Protein AF-0000000067835395 (afdb_homodimer)

InterPro domains:
  IPR000701 Succinate dehydrogenase/fumarate reductase type B, transmembrane subunit [PF01127] (10-125)
  IPR014314 Succinate dehydrogenase, cytochrome b556 subunit [PIRSF000178] (10-128)
  IPR014314 Succinate dehydrogenase, cytochrome b556 subunit [PTHR10978] (11-125)
  IPR014314 Succinate dehydrogenase, cytochrome b556 subunit [TIGR02970] (11-127)
  IPR014314 Succinate dehydrogenase, cytochrome b556 subunit [cd03499] (12-127)
  IPR018495 Succinate dehydrogenase, cytochrome b subunit, conserved site [PS01001] (86-99)
  IPR034804 Fumarate reductase/succinate deh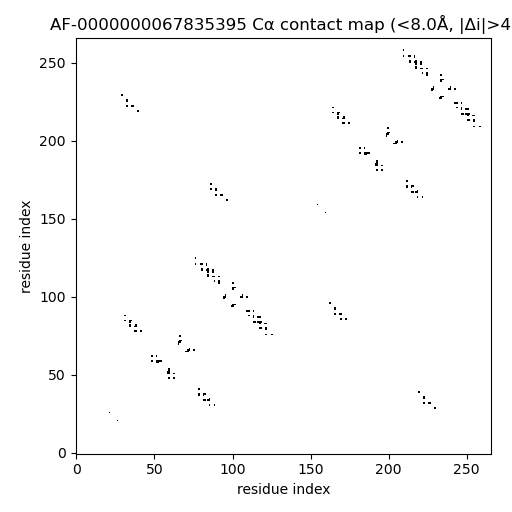ydrogenase, transmembrane subunit [G3DSA:1.20.1300.10] (8-130)
  IPR034804 Fumarate reductase/succinate dehydrogenase, transmembrane subunit [SSF81343] (9-127)

Organism: Methylorubrum extorquens (strain ATCC 14718 / DSM 1338 / JCM 2805 / NCIMB 9133 / AM1) (NCBI:txid272630)

Nearest PDB structures (foldseek):
  7jz2-assembly1_C  TM=7.976E-01  e=2.574E-04  Escherichia coli K-12
  6wu6-assembly1_C  TM=8.222E-01  e=1.171E-03  Escherichia coli
  2wdv-assembly1_C  TM=8.117E-01  e=1.239E-03  Escherichia coli
  2acz-assembly1_C-2  TM=7.922E-01  e=2.875E-03  Escherichia coli
  4kx6-assembly2_O  TM=5.897E-01  e=4.245E-01  Escherichia coli DH1

Radius of gyration: 26.48 Å; Cα contacts (8 Å, |Δi|>4): 133; chains: 2; bounding box: 45×103×73 Å

pLDDT: mean 84.38, std 17.33, range [40.09, 98.75]

Solvent-accessible surface area (backbone atoms only — not comparable to full-atom values): 14766 Å² total; per-residue (Å²): 135,77,82,78,73,70,75,76,70,73,68,72,72,67,74,79,78,65,74,80,70,83,41,71,67,54,53,50,50,51,50,46,50,51,34,50,51,51,44,53,55,46,49,50,54,52,49,51,47,50,51,22,58,74,67,36,68,74,50,26,50,56,51,48,51,48,51,66,33,72,66,30,43,48,50,52,52,51,46,49,29,37,52,41,32,42,50,42,46,51,50,52,51,49,42,44,74,72,70,42,54,79,50,69,69,47,41,51,48,52,54,50,48,28,54,53,49,19,52,51,52,38,53,53,52,51,51,51,54,61,66,75,100,136,78,82,76,76,68,72,76,69,75,68,71,73,66,76,78,80,62,74,81,70,83,41,71,68,54,52,50,51,51,49,47,50,52,34,49,52,50,46,52,56,47,50,49,52,51,49,51,47,51,51,23,58,72,67,34,67,74,50,25,50,57,52,49,52,48,51,66,33,72,67,31,43,49,51,51,51,50,47,49,30,38,52,40,30,43,51,41,46,50,49,51,51,49,43,43,74,73,70,41,54,80,51,68,70,48,39,53,47,51,52,49,47,28,54,53,48,17,53,51,51,38,52,52,52,51,50,51,54,60,65,74,100

Sequence (266 aa):
MNPTVRPTVAQPLSPHLQIYRWTWTMAMSVFHRVTGTALYGGTFLVAVWLVALASGPRAYDTVAWFFGSWAGRAILFAYTWVLLHHMLGGLRHFIWDAGYGFDRDRRLGLARATLIGSITLTIVIWAIALLVRMNPTVRPTVAQPLSPHLQIYRWTWTMAMSVFHRVTGTALYGGTFLVAVWLVALASGPRAYDTVAWFFGSWAGRAILFAYTWVLLHHMLGGLRHFIWDAGYGFDRDRRLGLARATLIGSITLTIVIWAIALLVR

Secondary structure (DSSP, 8-state):
--------------TTTT-----HHHHHHHHHHHHHHHHHHHHHHHHHHHHHHHH-HHHHHHHHHHHHSHHHHHHHHHHHHHHHHHHHHHHHHHHHHTT---SHHHHHHHHHHHHHHHHHHHHHHHHHHHHH-/--------------TTSS-----HHHHHHHHHHHHHHHHHHHHHHHHHHHHHHHH-HHHHHHHHHHHHSHHHHHHHHHHHHHHHHHHHHHHHHHHHHTT---SHHHHHHHHHHHHHHHHHHHHHHHHHHHHH-

Structure (mmCIF, N/CA/C/O backbone):
data_AF-0000000067835395-model_v1
#
loop_
_entity.id
_entity.type
_entity.pdbx_description
1 polymer 'Succinate dehydrogenase cytochrome b556 subunit'
#
loop_
_atom_site.group_PDB
_atom_site.id
_atom_site.type_symbol
_atom_site.label_atom_id
_atom_site.label_alt_id
_atom_site.label_comp_id
_atom_site.label_asym_id
_atom_site.label_entity_id
_atom_site.label_seq_id
_atom_site.pdbx_PDB_ins_code
_atom_site.Cartn_x
_atom_site.Cartn_y
_atom_site.Cartn_z
_atom_site.occupancy
_atom_site.B_iso_or_equiv
_atom_site.auth_seq_id
_atom_site.auth_comp_id
_atom_site.auth_asym_id
_atom_site.auth_atom_id
_atom_site.pdbx_PDB_model_num
ATOM 1 N N . MET A 1 1 ? 9.289 75.188 10.477 1 40.5 1 MET A N 1
ATOM 2 C CA . MET A 1 1 ? 8.594 74 10.969 1 40.5 1 MET A CA 1
ATOM 3 C C . MET A 1 1 ? 9.031 72.75 10.188 1 40.5 1 MET A C 1
ATOM 5 O O . MET A 1 1 ? 8.758 72.625 8.992 1 40.5 1 MET A O 1
ATOM 9 N N . ASN A 1 2 ? 10.172 72.062 10.477 1 50.56 2 ASN A N 1
ATOM 10 C CA . ASN A 1 2 ? 10.828 70.938 9.828 1 50.56 2 ASN A CA 1
ATOM 11 C C . ASN A 1 2 ? 9.953 69.688 9.867 1 50.56 2 ASN A C 1
ATOM 13 O O . ASN A 1 2 ? 9.391 69.375 10.906 1 50.56 2 ASN A O 1
ATOM 17 N N . PRO A 1 3 ? 9.328 69.312 8.75 1 53.44 3 PRO A N 1
ATOM 18 C CA . PRO A 1 3 ? 8.516 68.125 8.797 1 53.44 3 PRO A CA 1
ATOM 19 C C . PRO A 1 3 ? 9.25 66.938 9.438 1 53.44 3 PRO A C 1
ATOM 21 O O . PRO A 1 3 ? 10.43 66.688 9.164 1 53.44 3 PRO A O 1
ATOM 24 N N . THR A 1 4 ? 8.984 66.562 10.672 1 55.59 4 THR A N 1
ATOM 25 C CA . THR A 1 4 ? 9.484 65.375 11.344 1 55.59 4 THR A CA 1
ATOM 26 C C . THR A 1 4 ? 9.117 64.125 10.562 1 55.59 4 THR A C 1
ATOM 28 O O . THR A 1 4 ? 7.938 63.812 10.414 1 55.59 4 THR A O 1
ATOM 31 N N . VAL A 1 5 ? 9.891 63.844 9.516 1 57.5 5 VAL A N 1
ATOM 32 C CA . VAL A 1 5 ? 9.711 62.594 8.812 1 57.5 5 VAL A CA 1
ATOM 33 C C . VAL A 1 5 ? 9.75 61.438 9.812 1 57.5 5 VAL A C 1
ATOM 35 O O . VAL A 1 5 ? 10.75 61.219 10.5 1 57.5 5 VAL A O 1
ATOM 38 N N . ARG A 1 6 ? 8.594 61.062 10.414 1 51.44 6 ARG A N 1
ATOM 39 C CA . ARG A 1 6 ? 8.586 59.844 11.227 1 51.44 6 ARG A CA 1
ATOM 40 C C . ARG A 1 6 ? 9.148 58.688 10.438 1 51.44 6 ARG A C 1
ATOM 42 O O . ARG A 1 6 ? 8.781 58.469 9.281 1 51.44 6 ARG A O 1
ATOM 49 N N . PRO A 1 7 ? 10.352 58.188 10.68 1 49.53 7 PRO A N 1
ATOM 50 C CA . PRO A 1 7 ? 10.82 57.031 9.922 1 49.53 7 PRO A CA 1
ATOM 51 C C . PRO A 1 7 ? 9.766 55.906 9.82 1 49.53 7 PRO A C 1
ATOM 53 O O . PRO A 1 7 ? 8.984 55.719 10.75 1 49.53 7 PRO A O 1
ATOM 56 N N . THR A 1 8 ? 9.156 55.781 8.648 1 47.41 8 THR A N 1
ATOM 57 C CA . THR A 1 8 ? 8.273 54.625 8.445 1 47.41 8 THR A CA 1
ATOM 58 C C . THR A 1 8 ? 8.859 53.375 9.086 1 47.41 8 THR A C 1
ATOM 60 O O . THR A 1 8 ? 9.961 52.969 8.734 1 47.41 8 THR A O 1
ATOM 63 N N . VAL A 1 9 ? 8.727 53.188 10.383 1 49.72 9 VAL A N 1
ATOM 64 C CA . VAL A 1 9 ? 9.133 51.906 10.961 1 49.72 9 VAL A CA 1
ATOM 65 C C . VAL A 1 9 ? 8.742 50.75 10.016 1 49.72 9 VAL A C 1
ATOM 67 O O . VAL A 1 9 ? 7.613 50.719 9.523 1 49.72 9 VAL A O 1
ATOM 70 N N . ALA A 1 10 ? 9.68 50.281 9.266 1 48.5 10 ALA A N 1
ATOM 71 C CA . ALA A 1 10 ? 9.484 49.062 8.492 1 48.5 10 ALA A CA 1
ATOM 72 C C . ALA A 1 10 ? 8.539 48.125 9.203 1 48.5 10 ALA A C 1
ATOM 74 O O . ALA A 1 10 ? 8.734 47.781 10.375 1 48.5 10 ALA A O 1
ATOM 75 N N . GLN A 1 11 ? 7.258 48.156 8.914 1 48.41 11 GLN A N 1
ATOM 76 C CA . GLN A 1 11 ? 6.363 47.125 9.438 1 48.41 11 GLN A CA 1
ATOM 77 C C . GLN A 1 11 ? 7.027 45.75 9.398 1 48.41 11 GLN A C 1
ATOM 79 O O . GLN A 1 11 ? 7.621 45.375 8.383 1 48.41 11 GLN A O 1
ATOM 84 N N . PRO A 1 12 ? 7.418 45.219 10.586 1 45.5 12 PRO A N 1
ATOM 85 C CA . PRO A 1 12 ? 7.949 43.844 10.453 1 45.5 12 PRO A CA 1
ATOM 86 C C . PRO A 1 12 ? 7.176 43 9.438 1 45.5 12 PRO A C 1
ATOM 88 O O . PRO A 1 12 ? 5.977 43.219 9.242 1 45.5 12 PRO A O 1
ATOM 91 N N . LEU A 1 13 ? 7.734 42.656 8.219 1 44.75 13 LEU A N 1
ATOM 92 C CA . LEU A 1 13 ? 7.047 41.656 7.438 1 44.75 13 L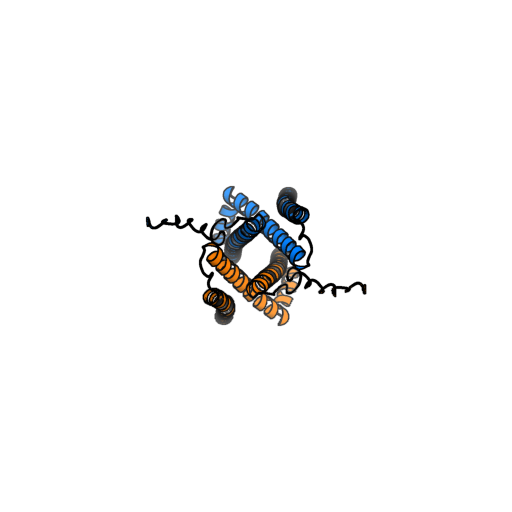EU A CA 1
ATOM 93 C C . LEU A 1 13 ? 6.234 40.719 8.336 1 44.75 13 LEU A C 1
ATOM 95 O O . LEU A 1 13 ? 6.629 40.469 9.477 1 44.75 13 LEU A O 1
ATOM 99 N N . SER A 1 14 ? 4.957 40.906 8.32 1 44.88 14 SER A N 1
ATOM 100 C CA . SER A 1 14 ? 4.066 40.062 9.109 1 44.88 14 SER A CA 1
ATOM 101 C C . SER A 1 14 ? 4.637 38.656 9.289 1 44.88 14 SER A C 1
ATOM 103 O O . SER A 1 14 ? 5.227 38.094 8.359 1 44.88 14 SER A O 1
ATOM 105 N N . PRO A 1 15 ? 5.125 38.188 10.477 1 44.25 15 PRO A N 1
ATOM 106 C CA . PRO A 1 15 ? 5.617 36.844 10.727 1 44.25 15 PRO A CA 1
ATOM 107 C C . PRO A 1 15 ? 4.895 35.781 9.891 1 44.25 15 PRO A C 1
ATOM 109 O O . PRO A 1 15 ? 5.18 34.594 10.023 1 44.25 15 PRO A O 1
ATOM 112 N N . HIS A 1 16 ? 3.834 36.062 9.375 1 44.53 16 HIS A N 1
ATOM 113 C CA . HIS A 1 16 ? 2.936 35.094 8.742 1 44.53 16 HIS A CA 1
ATOM 114 C C . HIS A 1 16 ? 3.682 34.219 7.738 1 44.53 16 HIS A C 1
ATOM 116 O O . HIS A 1 16 ? 3.404 33.031 7.625 1 44.53 16 HIS A O 1
ATOM 122 N N . LEU A 1 17 ? 4.207 34.812 6.625 1 43.31 17 LEU A N 1
ATOM 123 C CA . LEU A 1 17 ? 4.824 34.031 5.555 1 43.31 17 LEU A CA 1
ATOM 124 C C . LEU A 1 17 ? 6.055 33.312 6.062 1 43.31 17 LEU A C 1
ATOM 126 O O . LEU A 1 17 ? 6.676 32.531 5.32 1 43.31 17 LEU A O 1
ATOM 130 N N . GLN A 1 18 ? 6.891 33.906 6.953 1 40.47 18 GLN A N 1
ATOM 131 C CA . GLN A 1 18 ? 8.242 33.438 7.273 1 40.47 18 GLN A CA 1
ATOM 132 C C . GLN A 1 18 ? 8.305 31.938 7.434 1 40.47 18 GLN A C 1
ATOM 134 O O . GLN A 1 18 ? 9.148 31.266 6.828 1 40.47 18 GLN A O 1
ATOM 139 N N . ILE A 1 19 ? 8.492 31.219 8.719 1 44.06 19 ILE A N 1
ATOM 140 C CA . ILE A 1 19 ? 9.172 29.969 9.039 1 44.06 19 ILE A CA 1
ATOM 141 C C . ILE A 1 19 ? 8.242 28.781 8.742 1 44.06 19 ILE A C 1
ATOM 143 O O . ILE A 1 19 ? 7.242 28.594 9.438 1 44.06 19 ILE A O 1
ATOM 147 N N . TYR A 1 20 ? 7.719 28.594 7.609 1 48.31 20 TYR A N 1
ATOM 148 C CA . TYR A 1 20 ? 7.305 27.219 7.383 1 48.31 20 TYR A CA 1
ATOM 149 C C . TYR A 1 20 ? 8.102 26.25 8.25 1 48.31 20 TYR A C 1
ATOM 151 O O . TYR A 1 20 ? 9.305 26.078 8.047 1 48.31 20 TYR A O 1
ATOM 159 N N . ARG A 1 21 ? 7.898 26.234 9.57 1 57.78 21 ARG A N 1
ATOM 160 C CA . ARG A 1 21 ? 8.555 25.359 10.547 1 57.78 21 ARG A CA 1
ATOM 161 C C . ARG A 1 21 ? 8.336 23.891 10.211 1 57.78 21 ARG A C 1
ATOM 163 O O . ARG A 1 21 ? 7.199 23.422 10.18 1 57.78 21 ARG A O 1
ATOM 170 N N . TRP A 1 22 ? 9.234 23.375 9.406 1 67.38 22 TRP A N 1
ATOM 171 C CA . TRP A 1 22 ? 9.328 21.938 9.227 1 67.38 22 TRP A CA 1
ATOM 172 C C . TRP A 1 22 ? 9.32 21.219 10.578 1 67.38 22 TRP A C 1
ATOM 174 O O . TRP A 1 22 ? 10.219 21.422 11.398 1 67.38 22 TRP A O 1
ATOM 184 N N . THR A 1 23 ? 8.055 20.766 10.945 1 75.06 23 THR A N 1
ATOM 185 C CA . THR A 1 23 ? 7.895 20.016 12.188 1 75.06 23 THR A CA 1
ATOM 186 C C . THR A 1 23 ? 8.195 18.531 11.969 1 75.06 23 THR A C 1
ATOM 188 O O . THR A 1 23 ? 8.266 18.062 10.828 1 75.06 23 THR A O 1
ATOM 191 N N . TRP A 1 24 ? 8.484 17.953 13.008 1 77.81 24 TRP A N 1
ATOM 192 C CA . TRP A 1 24 ? 8.695 16.516 12.984 1 77.81 24 TRP A CA 1
ATOM 193 C C . TRP A 1 24 ? 7.48 15.797 12.398 1 77.81 24 TRP A C 1
ATOM 195 O O . TRP A 1 24 ? 7.621 14.797 11.695 1 77.81 24 TRP A O 1
ATOM 205 N N . THR A 1 25 ? 6.336 16.328 12.641 1 77.25 25 THR A N 1
ATOM 206 C CA . THR A 1 25 ? 5.105 15.711 12.148 1 77.25 25 THR A CA 1
ATOM 207 C C . THR A 1 25 ? 5.023 15.797 10.625 1 77.25 25 THR A C 1
ATOM 209 O O . THR A 1 25 ? 4.594 14.844 9.969 1 77.25 25 THR A O 1
ATOM 212 N N . MET A 1 26 ? 5.512 16.922 10.148 1 80.12 26 MET A N 1
ATOM 213 C CA . MET A 1 26 ? 5.523 17.094 8.695 1 80.12 26 MET A CA 1
ATOM 214 C C . MET A 1 26 ? 6.527 16.141 8.047 1 80.12 26 MET A C 1
ATOM 216 O O . MET A 1 26 ? 6.246 15.547 7.004 1 80.12 26 MET A O 1
ATOM 220 N N . ALA A 1 27 ? 7.66 16 8.648 1 83.25 27 ALA A N 1
ATOM 221 C CA . ALA A 1 27 ? 8.688 15.109 8.125 1 83.25 27 ALA A CA 1
ATOM 222 C C . ALA A 1 27 ? 8.203 13.664 8.109 1 83.25 27 ALA A C 1
ATOM 224 O O . ALA A 1 27 ? 8.43 12.938 7.145 1 83.25 27 ALA A O 1
ATOM 225 N N . MET A 1 28 ? 7.5 13.336 9.094 1 84.38 28 MET A N 1
ATOM 226 C CA . MET A 1 28 ? 6.988 11.969 9.188 1 84.38 28 MET A CA 1
ATOM 227 C C . MET A 1 28 ? 5.922 11.719 8.125 1 84.38 28 MET A C 1
ATOM 229 O O . MET A 1 28 ? 5.855 10.625 7.551 1 84.38 28 MET A O 1
ATOM 233 N N . SER A 1 29 ? 5.184 12.719 7.887 1 84.12 29 SER A N 1
ATOM 234 C CA . SER A 1 29 ? 4.148 12.57 6.867 1 84.12 29 SER A CA 1
ATOM 235 C C . SER A 1 29 ? 4.758 12.438 5.477 1 84.12 29 SER A C 1
ATOM 237 O O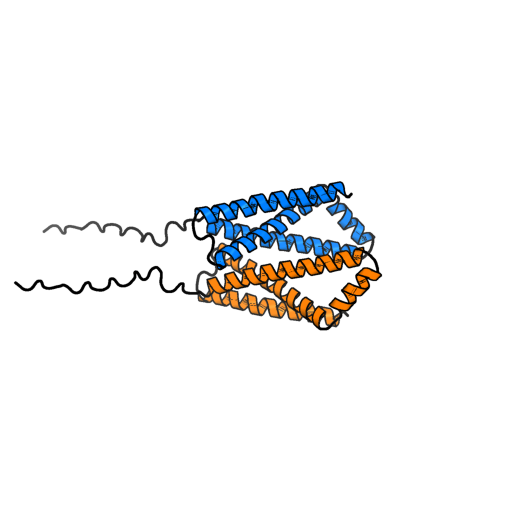 . SER A 1 29 ? 4.305 11.625 4.668 1 84.12 29 SER A O 1
ATOM 239 N N . VAL A 1 30 ? 5.738 13.195 5.207 1 85.12 30 VAL A N 1
ATOM 240 C CA . VAL A 1 30 ? 6.422 13.117 3.92 1 85.12 30 VAL A CA 1
ATOM 241 C C . VAL A 1 30 ? 7.086 11.75 3.773 1 85.12 30 VAL A C 1
ATOM 243 O O . VAL A 1 30 ? 6.984 11.109 2.723 1 85.12 30 VAL A O 1
ATOM 246 N N . PHE A 1 31 ? 7.695 11.344 4.793 1 91.31 31 PHE A N 1
ATOM 247 C CA . PHE A 1 31 ? 8.375 10.055 4.75 1 91.31 31 PHE A CA 1
ATOM 248 C C . PHE A 1 31 ? 7.379 8.922 4.523 1 91.31 31 PHE A C 1
ATOM 250 O O . PHE A 1 31 ? 7.66 7.98 3.781 1 91.31 31 PHE A O 1
ATOM 257 N N . HIS A 1 32 ? 6.254 9.016 5.164 1 92.19 32 HIS A N 1
ATOM 258 C CA . HIS A 1 32 ? 5.207 8.016 4.961 1 92.19 32 HIS A CA 1
ATOM 259 C C . HIS A 1 32 ? 4.754 7.98 3.506 1 92.19 32 HIS A C 1
ATOM 261 O O . HIS A 1 32 ? 4.602 6.902 2.926 1 92.19 32 HIS A O 1
ATOM 267 N N . ARG A 1 33 ? 4.703 9.148 2.934 1 90.38 33 ARG A N 1
ATOM 268 C CA . ARG A 1 33 ? 4.297 9.219 1.534 1 90.38 33 ARG A CA 1
ATOM 269 C C . ARG A 1 33 ? 5.387 8.664 0.62 1 90.38 33 ARG A C 1
ATOM 271 O O . ARG A 1 33 ? 5.086 8.008 -0.383 1 90.38 33 ARG A O 1
ATOM 278 N N . VAL A 1 34 ? 6.586 8.898 0.895 1 92.75 34 VAL A N 1
ATOM 279 C CA . VAL A 1 34 ? 7.703 8.367 0.122 1 92.75 34 VAL A CA 1
ATOM 280 C C . VAL A 1 34 ? 7.715 6.84 0.211 1 92.75 34 VAL A C 1
ATOM 282 O O . VAL A 1 34 ? 7.883 6.152 -0.801 1 92.75 34 VAL A O 1
ATOM 285 N N . THR A 1 35 ? 7.473 6.336 1.385 1 95.69 35 THR A N 1
ATOM 286 C CA . THR A 1 35 ? 7.441 4.883 1.52 1 95.69 35 THR A CA 1
ATOM 287 C C . THR A 1 35 ? 6.227 4.301 0.8 1 95.69 35 THR A C 1
ATOM 289 O O . THR A 1 35 ? 6.297 3.197 0.254 1 95.69 35 THR A O 1
ATOM 292 N N . GLY A 1 36 ? 5.16 5.012 0.793 1 95.31 36 GLY A N 1
ATOM 293 C CA . GLY A 1 36 ? 4.02 4.578 0.002 1 95.31 36 GLY A CA 1
ATOM 294 C C . GLY A 1 36 ? 4.328 4.465 -1.479 1 95.31 36 GLY A C 1
ATOM 295 O O . GLY A 1 36 ? 3.949 3.486 -2.123 1 95.31 36 GLY A O 1
ATOM 296 N N . THR A 1 37 ? 5.039 5.43 -2.006 1 94.12 37 THR A N 1
ATOM 297 C CA . THR A 1 37 ? 5.445 5.406 -3.406 1 94.12 37 THR A CA 1
ATOM 298 C C . THR A 1 37 ? 6.379 4.234 -3.682 1 94.12 37 THR A C 1
ATOM 300 O O . THR A 1 37 ? 6.211 3.514 -4.668 1 94.12 37 THR A O 1
ATOM 303 N N . ALA A 1 38 ? 7.301 4.141 -2.85 1 96.06 38 ALA A N 1
ATOM 304 C CA . ALA A 1 38 ? 8.219 3.01 -2.986 1 96.06 38 ALA A CA 1
ATOM 305 C C . ALA A 1 38 ? 7.461 1.686 -2.938 1 96.06 38 ALA A C 1
ATOM 307 O O . ALA A 1 38 ? 7.797 0.745 -3.66 1 96.06 38 ALA A O 1
ATOM 308 N N . LEU A 1 39 ? 6.523 1.605 -2.102 1 97.5 39 LEU A N 1
ATOM 309 C CA . LEU A 1 39 ? 5.719 0.395 -1.979 1 97.5 39 LEU A CA 1
ATOM 310 C C . LEU A 1 39 ? 4.996 0.088 -3.287 1 97.5 39 LEU A C 1
ATOM 312 O O . LEU A 1 39 ? 4.945 -1.066 -3.717 1 97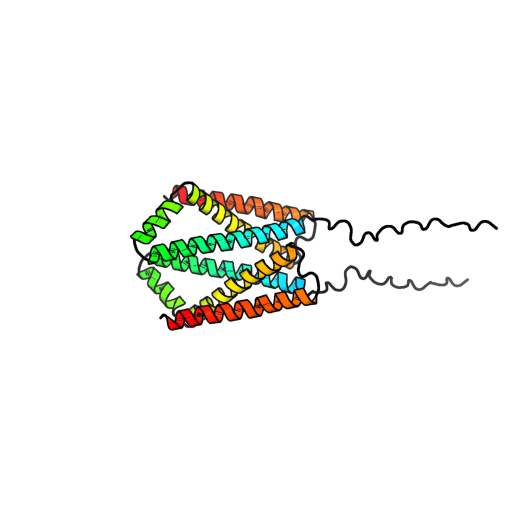.5 39 LEU A O 1
ATOM 316 N N . TYR A 1 40 ? 4.473 1.075 -3.906 1 97 40 TYR A N 1
ATOM 317 C CA . TYR A 1 40 ? 3.816 0.856 -5.191 1 97 40 TYR A CA 1
ATOM 318 C C . TYR A 1 40 ? 4.816 0.397 -6.242 1 97 40 TYR A C 1
ATOM 320 O O . TYR A 1 40 ? 4.516 -0.48 -7.055 1 97 40 TYR A O 1
ATOM 328 N N . GLY A 1 41 ? 6.012 1.043 -6.262 1 95.81 41 GLY A N 1
ATOM 329 C CA . GLY A 1 41 ? 7.059 0.566 -7.148 1 95.81 41 GLY A CA 1
ATOM 330 C C . GLY A 1 41 ? 7.418 -0.89 -6.922 1 95.81 41 GLY A C 1
ATOM 331 O O . GLY A 1 41 ? 7.535 -1.662 -7.875 1 95.81 41 GLY A O 1
ATOM 332 N N . GLY A 1 42 ? 7.555 -1.283 -5.703 1 96.12 42 GLY A N 1
ATOM 333 C CA . GLY A 1 42 ? 7.848 -2.666 -5.367 1 96.12 42 GLY A CA 1
ATOM 334 C C . GLY A 1 42 ? 6.727 -3.621 -5.73 1 96.12 42 GLY A C 1
ATOM 335 O O . GLY A 1 42 ? 6.977 -4.734 -6.195 1 96.12 42 GLY A O 1
ATOM 336 N N . THR A 1 43 ? 5.543 -3.254 -5.469 1 94.75 43 THR A N 1
ATOM 337 C CA . THR A 1 43 ? 4.398 -4.086 -5.824 1 94.75 43 THR A CA 1
ATOM 338 C C . THR A 1 43 ? 4.344 -4.316 -7.328 1 94.75 43 THR A C 1
ATOM 340 O O . THR A 1 43 ? 3.979 -5.406 -7.781 1 94.75 43 THR A O 1
ATOM 343 N N . PHE A 1 44 ? 4.676 -3.285 -8.078 1 94.81 44 PHE A N 1
ATOM 344 C CA . PHE A 1 44 ? 4.785 -3.453 -9.523 1 94.81 44 PHE A CA 1
ATOM 345 C C . PHE A 1 44 ? 5.797 -4.543 -9.867 1 94.81 44 PHE A C 1
ATOM 347 O O . PHE A 1 44 ? 5.535 -5.391 -10.719 1 94.81 44 PHE A O 1
ATOM 354 N N . LEU A 1 45 ? 6.93 -4.57 -9.227 1 94.25 45 LEU A N 1
ATOM 355 C CA . LEU A 1 45 ? 7.945 -5.59 -9.461 1 94.25 45 LEU A CA 1
ATOM 356 C C . LEU A 1 45 ? 7.426 -6.973 -9.078 1 94.25 45 LEU A C 1
ATOM 358 O O . LEU A 1 45 ? 7.715 -7.961 -9.766 1 94.25 45 LEU A O 1
ATOM 362 N N . VAL A 1 46 ? 6.668 -7.062 -7.996 1 90.88 46 VAL A N 1
ATOM 363 C CA . VAL A 1 46 ? 6.062 -8.328 -7.594 1 90.88 46 VAL A CA 1
ATOM 364 C C . VAL A 1 46 ? 5.078 -8.797 -8.664 1 90.88 46 VAL A C 1
ATOM 366 O O . VAL A 1 46 ? 5.023 -9.984 -8.992 1 90.88 46 VAL A O 1
ATOM 369 N N . ALA A 1 47 ? 4.328 -7.848 -9.219 1 90.94 47 ALA A N 1
ATOM 370 C CA . ALA A 1 47 ? 3.395 -8.195 -10.289 1 90.94 47 ALA A CA 1
ATOM 371 C C . ALA A 1 47 ? 4.133 -8.727 -11.508 1 90.94 47 ALA A C 1
ATOM 373 O O . ALA A 1 47 ? 3.707 -9.711 -12.117 1 90.94 47 ALA A O 1
ATOM 374 N N . VAL A 1 48 ? 5.234 -8.086 -11.844 1 93.44 48 VAL A N 1
ATOM 375 C CA . VAL A 1 48 ? 6.055 -8.547 -12.961 1 93.44 48 VAL A CA 1
ATOM 376 C C . VAL A 1 48 ? 6.555 -9.969 -12.688 1 93.44 48 VAL A C 1
ATOM 378 O O . VAL A 1 48 ? 6.535 -10.82 -13.57 1 93.44 48 VAL A O 1
ATOM 381 N N . TRP A 1 49 ? 6.977 -10.195 -11.508 1 92.69 49 TRP A N 1
ATOM 382 C CA . TRP A 1 49 ? 7.434 -11.523 -11.109 1 92.69 49 TRP A CA 1
ATOM 383 C C . TRP A 1 49 ? 6.316 -12.555 -11.25 1 92.69 49 TRP A C 1
ATOM 385 O O . TRP A 1 49 ? 6.531 -13.641 -11.789 1 92.69 49 TRP A O 1
ATOM 395 N N . LEU A 1 50 ? 5.152 -12.18 -10.891 1 88.12 50 LEU A N 1
ATOM 396 C CA . LEU A 1 50 ? 4.016 -13.094 -10.961 1 88.12 50 LEU A CA 1
ATOM 397 C C . LEU A 1 50 ? 3.639 -13.375 -12.414 1 88.12 50 LEU A C 1
ATOM 399 O O . LEU A 1 50 ? 3.311 -14.516 -12.766 1 88.12 50 LEU A O 1
ATOM 403 N N . VAL A 1 51 ? 3.682 -12.352 -13.172 1 90.12 51 VAL A N 1
ATOM 404 C CA . VAL A 1 51 ? 3.383 -12.523 -14.594 1 90.12 51 VAL A CA 1
ATOM 405 C C . VAL A 1 51 ? 4.43 -13.43 -15.234 1 90.12 51 VAL A C 1
ATOM 407 O O . VAL A 1 51 ? 4.094 -14.305 -16.047 1 90.12 51 VAL A O 1
ATOM 410 N N . ALA A 1 52 ? 5.629 -13.234 -14.883 1 93.12 52 ALA A N 1
ATOM 411 C CA . ALA A 1 52 ? 6.691 -14.086 -15.398 1 93.12 52 ALA A CA 1
ATOM 412 C C . ALA A 1 52 ? 6.488 -15.539 -14.984 1 93.12 52 ALA A C 1
ATOM 414 O O . ALA A 1 52 ? 6.676 -16.453 -15.781 1 93.12 52 ALA A O 1
ATOM 415 N N . LEU A 1 53 ? 6.117 -15.742 -13.742 1 86.88 53 LEU A N 1
ATOM 416 C CA . LEU A 1 53 ? 5.84 -17.078 -13.227 1 86.88 53 LEU A CA 1
ATOM 417 C C . LEU A 1 53 ? 4.719 -17.75 -14.016 1 86.88 53 LEU A C 1
ATOM 419 O O . LEU A 1 53 ? 4.809 -18.938 -14.344 1 86.88 53 LEU A O 1
ATOM 423 N N . ALA A 1 54 ? 3.77 -16.969 -14.43 1 85.62 54 ALA A N 1
ATOM 424 C CA . ALA A 1 54 ? 2.605 -17.484 -15.141 1 85.62 54 ALA A CA 1
ATOM 425 C C . ALA A 1 54 ? 2.912 -17.688 -16.625 1 85.62 54 ALA A C 1
ATOM 427 O O . ALA A 1 54 ? 2.203 -18.422 -17.312 1 85.62 54 ALA A O 1
ATOM 428 N N . SER A 1 55 ? 3.941 -17.078 -17.109 1 92.62 55 SER A N 1
ATOM 429 C CA . SER A 1 55 ? 4.215 -17.062 -18.531 1 92.62 55 SER A CA 1
ATOM 430 C C . SER A 1 55 ? 5.109 -18.219 -18.953 1 92.62 55 SER A C 1
ATOM 432 O O . SER A 1 55 ? 5.328 -18.453 -20.141 1 92.62 55 SER A O 1
ATOM 434 N N . GLY A 1 56 ? 5.66 -18.953 -18.047 1 92.38 56 GLY A N 1
ATOM 435 C CA . GLY A 1 56 ? 6.449 -20.125 -18.391 1 92.38 56 GLY A CA 1
ATOM 436 C C . GLY A 1 56 ? 7.895 -20.016 -17.953 1 92.38 56 GLY A C 1
ATOM 437 O O . GLY A 1 56 ? 8.312 -18.984 -17.406 1 92.38 56 GLY A O 1
ATOM 438 N N . PRO A 1 57 ? 8.617 -21.094 -18.156 1 93.5 57 PRO A N 1
ATOM 439 C CA . PRO A 1 57 ? 9.953 -21.219 -17.578 1 93.5 57 PRO A CA 1
ATOM 440 C C . PRO A 1 57 ? 10.938 -20.203 -18.125 1 93.5 57 PRO A C 1
ATOM 442 O O . PRO A 1 57 ? 11.789 -19.688 -17.391 1 93.5 57 PRO A O 1
ATOM 445 N N . ARG A 1 58 ? 10.859 -19.938 -19.422 1 94.56 58 ARG A N 1
ATOM 446 C CA . ARG A 1 58 ? 11.805 -18.984 -20 1 94.56 58 ARG A CA 1
ATOM 447 C C . ARG A 1 58 ? 11.641 -17.609 -19.359 1 94.56 58 ARG A C 1
ATOM 449 O O . ARG A 1 58 ? 12.617 -16.984 -18.969 1 94.56 58 ARG A O 1
ATOM 456 N N . ALA A 1 59 ? 10.445 -17.125 -19.281 1 93.81 59 ALA A N 1
ATOM 457 C CA . ALA A 1 59 ? 10.156 -15.828 -18.656 1 93.81 59 ALA A CA 1
ATOM 458 C C . ALA A 1 59 ? 10.531 -15.836 -17.172 1 93.81 59 ALA A C 1
ATOM 460 O O . ALA A 1 59 ? 11.133 -14.883 -16.672 1 93.81 59 ALA A O 1
ATOM 461 N N . TYR A 1 60 ? 10.203 -16.922 -16.547 1 94.56 60 TYR A N 1
ATOM 462 C CA . TYR A 1 60 ? 10.469 -17.031 -15.125 1 94.56 60 TYR A CA 1
ATOM 463 C C . TYR A 1 60 ? 11.961 -17.031 -14.836 1 94.56 60 TYR A C 1
ATOM 465 O O . TYR A 1 60 ? 12.422 -16.422 -13.867 1 94.56 60 TYR A O 1
ATOM 473 N N . ASP A 1 61 ? 12.703 -17.703 -15.641 1 95.88 61 ASP A N 1
ATOM 474 C CA . ASP A 1 61 ? 14.141 -17.844 -15.414 1 95.88 61 ASP A CA 1
ATOM 475 C C . ASP A 1 61 ? 14.82 -16.469 -15.391 1 95.88 61 ASP A C 1
ATOM 477 O O . ASP A 1 61 ? 15.727 -16.25 -14.586 1 95.88 61 ASP A O 1
ATOM 481 N N . THR A 1 62 ? 14.438 -15.57 -16.219 1 93.56 62 THR A N 1
ATOM 482 C CA . THR A 1 62 ? 15.023 -14.234 -16.266 1 93.56 62 THR A CA 1
ATOM 483 C C . THR A 1 62 ? 14.742 -13.469 -14.984 1 93.56 62 THR A C 1
ATOM 485 O O . THR A 1 62 ? 15.648 -12.883 -14.391 1 93.56 62 THR A O 1
ATOM 488 N N . VAL A 1 63 ? 13.516 -13.516 -14.562 1 94.31 63 VAL A N 1
ATOM 489 C CA . VAL A 1 63 ? 13.117 -12.789 -13.359 1 94.31 63 VAL A CA 1
ATOM 490 C C . VAL A 1 63 ? 13.758 -13.438 -12.133 1 94.31 63 VAL A C 1
ATOM 492 O O . VAL A 1 63 ? 14.203 -12.734 -11.219 1 94.31 63 VAL A O 1
ATOM 495 N N . ALA A 1 64 ? 13.859 -14.703 -12.156 1 93.69 64 ALA A N 1
ATOM 496 C CA . ALA A 1 64 ? 14.469 -15.438 -11.047 1 93.69 64 ALA A CA 1
ATOM 497 C C . ALA A 1 64 ? 15.953 -15.109 -10.922 1 93.69 64 ALA A C 1
ATOM 499 O O . ALA A 1 64 ? 16.484 -15.008 -9.812 1 93.69 64 ALA A O 1
ATOM 500 N N . TRP A 1 65 ? 16.562 -15.031 -12.016 1 95.06 65 TRP A N 1
ATOM 501 C CA . TRP A 1 65 ? 17.969 -14.648 -12.008 1 95.06 65 TRP A CA 1
ATOM 502 C C . TRP A 1 65 ? 18.172 -13.289 -11.344 1 95.06 65 TRP A C 1
ATOM 504 O O . TRP A 1 65 ? 19.047 -13.133 -10.492 1 95.06 65 TRP A O 1
ATOM 514 N N . PHE A 1 66 ? 17.422 -12.305 -11.703 1 94.81 66 PHE A N 1
ATOM 515 C CA . PHE A 1 66 ? 17.531 -10.969 -11.141 1 94.81 66 PHE A CA 1
ATOM 516 C C . PHE A 1 66 ? 17.312 -10.984 -9.633 1 94.81 66 PHE A C 1
ATOM 518 O O . PHE A 1 66 ? 18.125 -10.469 -8.875 1 94.81 66 PHE A O 1
ATOM 525 N N . PHE A 1 67 ? 16.234 -11.664 -9.203 1 93.69 67 PHE A N 1
ATOM 526 C CA . PHE A 1 67 ? 15.891 -11.633 -7.785 1 93.69 67 PHE A CA 1
ATOM 527 C C . PHE A 1 67 ? 16.812 -12.539 -6.984 1 93.69 67 PHE A C 1
ATOM 529 O O . PHE A 1 67 ? 16.875 -12.453 -5.758 1 93.69 67 PHE A O 1
ATOM 536 N N . GLY A 1 68 ? 17.547 -13.375 -7.648 1 93.31 68 GLY A N 1
ATOM 537 C CA . GLY A 1 68 ? 18.562 -14.188 -7.008 1 93.31 68 GLY A CA 1
ATOM 538 C C . GLY A 1 68 ? 19.906 -13.477 -6.859 1 93.31 68 GLY A C 1
ATOM 539 O O . GLY A 1 68 ? 20.766 -13.922 -6.098 1 93.31 68 GLY A O 1
ATOM 540 N N . SER A 1 69 ? 20.078 -12.422 -7.531 1 97.12 69 SER A N 1
ATOM 541 C CA . SER A 1 69 ? 21.312 -11.641 -7.453 1 97.12 69 SER A CA 1
ATOM 542 C C . SER A 1 69 ? 21.375 -10.859 -6.145 1 97.12 69 SER A C 1
ATOM 544 O O . SER A 1 69 ? 20.391 -10.781 -5.402 1 97.12 69 SER A O 1
ATOM 546 N N . TRP A 1 70 ? 22.547 -10.273 -5.875 1 96.94 70 TRP A N 1
ATOM 547 C CA . TRP A 1 70 ? 22.734 -9.469 -4.672 1 96.94 70 TRP A CA 1
ATOM 548 C C . TRP A 1 70 ? 21.844 -8.234 -4.703 1 96.94 70 TRP A C 1
ATOM 550 O O . TRP A 1 70 ? 21.266 -7.852 -3.684 1 96.94 70 TRP A O 1
ATOM 560 N N . ALA A 1 71 ? 21.75 -7.66 -5.852 1 96.69 71 ALA A N 1
ATOM 561 C CA . ALA A 1 71 ? 20.922 -6.473 -6.004 1 96.69 71 ALA A CA 1
ATOM 562 C C . ALA A 1 71 ? 19.438 -6.809 -5.816 1 96.69 71 ALA A C 1
ATOM 564 O O . ALA A 1 71 ? 18.703 -6.07 -5.152 1 96.69 71 ALA A O 1
ATOM 565 N N . GLY A 1 72 ? 19.078 -7.902 -6.387 1 96.56 72 GLY A N 1
ATOM 566 C CA . GLY A 1 72 ? 17.688 -8.32 -6.246 1 96.56 72 GLY A CA 1
ATOM 567 C C . GLY A 1 72 ? 17.312 -8.625 -4.809 1 96.56 72 GLY A C 1
ATOM 568 O O . GLY A 1 72 ? 16.234 -8.227 -4.352 1 96.56 72 GLY A O 1
ATOM 569 N N . ARG A 1 73 ? 18.219 -9.227 -4.09 1 95.81 73 ARG A N 1
ATOM 570 C CA . ARG A 1 73 ? 17.969 -9.562 -2.695 1 95.81 73 ARG A CA 1
ATOM 571 C C . ARG A 1 73 ? 17.938 -8.305 -1.827 1 95.81 73 ARG A C 1
ATOM 573 O O . ARG A 1 73 ? 17.156 -8.227 -0.876 1 95.81 73 ARG A O 1
ATOM 580 N N . ALA A 1 74 ? 18.766 -7.406 -2.186 1 97.62 74 ALA A N 1
ATOM 581 C CA . ALA A 1 74 ? 18.75 -6.137 -1.464 1 97.62 74 ALA A CA 1
ATOM 582 C C . ALA A 1 74 ? 17.438 -5.395 -1.674 1 97.62 74 ALA A C 1
ATOM 584 O O . ALA A 1 74 ? 16.891 -4.809 -0.735 1 97.62 74 ALA A O 1
ATOM 585 N N . ILE A 1 75 ? 16.984 -5.41 -2.877 1 97.81 75 ILE A N 1
ATOM 586 C CA . ILE A 1 75 ? 15.727 -4.758 -3.203 1 97.81 75 ILE A CA 1
ATOM 587 C C . ILE A 1 75 ? 14.578 -5.438 -2.453 1 97.81 75 ILE A C 1
ATOM 589 O O . ILE A 1 75 ? 13.711 -4.77 -1.892 1 97.81 75 ILE A O 1
ATOM 593 N N . LEU A 1 76 ? 14.617 -6.734 -2.367 1 97.12 76 LEU A N 1
ATOM 594 C CA . LEU A 1 76 ? 13.57 -7.477 -1.664 1 97.12 76 LEU A CA 1
ATOM 595 C C . LEU A 1 76 ? 13.609 -7.184 -0.168 1 97.12 76 LEU A C 1
ATOM 597 O O . LEU A 1 76 ? 12.562 -7.07 0.475 1 97.12 76 LEU A O 1
ATOM 601 N N . PHE A 1 77 ? 14.812 -7.078 0.347 1 98.06 77 PHE A N 1
ATOM 602 C CA . PHE A 1 77 ? 14.969 -6.746 1.758 1 98.06 77 PHE A CA 1
ATOM 603 C C . PHE A 1 77 ? 14.414 -5.355 2.051 1 98.06 77 PHE A C 1
ATOM 605 O O . PHE A 1 77 ? 13.633 -5.176 2.986 1 98.06 77 PHE A O 1
ATOM 612 N N . ALA A 1 78 ? 14.789 -4.438 1.211 1 98.44 78 ALA A N 1
ATOM 613 C CA . ALA A 1 78 ? 14.312 -3.062 1.359 1 98.44 78 ALA A CA 1
ATOM 614 C C . ALA A 1 78 ? 12.797 -2.992 1.211 1 98.44 78 ALA A C 1
ATOM 616 O O . ALA A 1 78 ? 12.125 -2.252 1.938 1 98.44 78 ALA A O 1
ATOM 617 N N . TYR A 1 79 ? 12.305 -3.693 0.272 1 98.38 79 TYR A N 1
ATOM 618 C CA . TYR A 1 79 ? 10.859 -3.717 0.052 1 98.38 79 TYR A CA 1
ATOM 619 C C . TYR A 1 79 ? 10.133 -4.254 1.275 1 98.38 79 TYR A C 1
ATOM 621 O O . TYR A 1 79 ? 9.078 -3.736 1.656 1 98.38 79 TYR A O 1
ATOM 629 N N . THR A 1 80 ? 10.664 -5.27 1.892 1 98 80 THR A N 1
ATOM 630 C CA . THR A 1 80 ? 10.07 -5.824 3.104 1 98 80 THR A CA 1
ATOM 631 C C . THR A 1 80 ? 10.055 -4.785 4.223 1 98 80 THR A C 1
ATOM 633 O O . THR A 1 80 ? 9.047 -4.629 4.914 1 98 80 THR A O 1
ATOM 636 N N . TRP A 1 81 ? 11.109 -4.113 4.336 1 98.75 81 TRP A N 1
ATOM 637 C CA . TRP A 1 81 ? 11.172 -3.08 5.363 1 98.75 81 TRP A CA 1
ATOM 638 C C . TRP A 1 81 ? 10.156 -1.977 5.09 1 98.75 81 TRP A C 1
ATOM 640 O O . TRP A 1 81 ? 9.453 -1.533 6 1 98.75 81 TRP A O 1
ATOM 650 N N . VAL A 1 82 ? 10.125 -1.514 3.869 1 98.62 82 VAL A N 1
ATOM 651 C CA . VAL A 1 82 ? 9.203 -0.454 3.471 1 98.62 82 VAL A CA 1
ATOM 652 C C . VAL A 1 82 ? 7.766 -0.883 3.76 1 98.62 82 VAL A C 1
ATOM 654 O O . VAL A 1 82 ? 6.953 -0.083 4.234 1 98.62 82 VAL A O 1
ATOM 657 N N . LEU A 1 83 ? 7.438 -2.066 3.43 1 98.19 83 LEU A N 1
ATOM 658 C CA . LEU A 1 83 ? 6.113 -2.627 3.676 1 98.19 83 LEU A CA 1
ATOM 659 C C . LEU A 1 83 ? 5.766 -2.564 5.16 1 98.19 83 LEU A C 1
ATOM 661 O O . LEU A 1 83 ? 4.695 -2.078 5.531 1 98.19 83 LEU A O 1
ATOM 665 N N . LEU A 1 84 ? 6.703 -2.977 6.008 1 98.31 84 LEU A N 1
ATOM 666 C CA . LEU A 1 84 ? 6.453 -3.031 7.441 1 98.31 84 LEU A CA 1
ATOM 667 C C . LEU A 1 84 ? 6.469 -1.634 8.055 1 98.31 84 LEU A C 1
ATOM 669 O O . LEU A 1 84 ? 5.652 -1.32 8.922 1 98.31 84 LEU A O 1
ATOM 673 N N . HIS A 1 85 ? 7.371 -0.854 7.59 1 98.25 85 HIS A N 1
ATOM 674 C CA . HIS A 1 85 ? 7.457 0.513 8.094 1 98.25 85 HIS A CA 1
ATOM 675 C C . HIS A 1 85 ? 6.199 1.305 7.75 1 98.25 85 HIS A C 1
ATOM 677 O O . HIS A 1 85 ? 5.668 2.027 8.594 1 98.25 85 HIS A O 1
ATOM 683 N N . HIS A 1 86 ? 5.809 1.227 6.52 1 97.56 86 HIS A N 1
ATOM 684 C CA . HIS A 1 86 ? 4.594 1.913 6.094 1 97.56 86 HIS A CA 1
ATOM 685 C C . HIS A 1 86 ? 3.381 1.431 6.879 1 97.56 86 HIS A C 1
ATOM 687 O O . HIS A 1 86 ? 2.535 2.234 7.277 1 97.56 86 HIS A O 1
ATOM 693 N N . MET A 1 87 ? 3.273 0.161 7.117 1 96.94 87 MET A N 1
ATOM 694 C CA . MET A 1 87 ? 2.168 -0.403 7.887 1 96.94 87 MET A CA 1
ATOM 695 C C . MET A 1 87 ? 2.154 0.154 9.305 1 96.94 87 MET A C 1
ATOM 697 O O . MET A 1 87 ? 1.123 0.631 9.781 1 96.94 87 MET A O 1
ATOM 701 N N . LEU A 1 88 ? 3.254 0.114 10 1 96.56 88 LEU A N 1
ATOM 702 C CA . LEU A 1 88 ? 3.344 0.622 11.359 1 96.56 88 LEU A CA 1
ATOM 703 C C . LEU A 1 88 ? 3.098 2.127 11.398 1 96.56 88 LEU A C 1
ATOM 705 O O . LEU A 1 88 ? 2.52 2.641 12.359 1 96.56 88 LEU A O 1
ATOM 709 N N . GLY A 1 89 ? 3.578 2.754 10.359 1 94.19 89 GLY A N 1
ATOM 710 C CA . GLY A 1 89 ? 3.283 4.172 10.242 1 94.19 89 GLY A CA 1
ATOM 711 C C . GLY A 1 89 ? 1.798 4.469 10.141 1 94.19 89 GLY A C 1
ATOM 712 O O . GLY A 1 89 ? 1.307 5.426 10.742 1 94.19 89 GLY A O 1
ATOM 713 N N . GLY A 1 90 ? 1.127 3.748 9.367 1 92.19 90 GLY A N 1
ATOM 714 C CA . GLY A 1 90 ? -0.32 3.871 9.305 1 92.19 90 GLY A CA 1
ATOM 715 C C . GLY A 1 90 ? -1.001 3.621 10.633 1 92.19 90 GLY A C 1
ATOM 716 O O . GLY A 1 90 ? -1.945 4.324 11 1 92.19 90 GLY A O 1
ATOM 717 N N . LEU A 1 91 ? -0.576 2.645 11.336 1 91.56 91 LEU A N 1
ATOM 718 C CA . LEU A 1 91 ? -1.127 2.342 12.648 1 91.56 91 LEU A CA 1
ATOM 719 C C . LEU A 1 91 ? -0.892 3.498 13.617 1 91.56 91 LEU A C 1
ATOM 721 O O . LEU A 1 91 ? -1.772 3.838 14.406 1 91.56 91 LEU A O 1
ATOM 725 N N . ARG A 1 92 ? 0.254 4.035 13.539 1 91.31 92 ARG A N 1
ATOM 726 C CA . ARG A 1 92 ? 0.557 5.207 14.359 1 91.31 92 ARG A CA 1
ATOM 727 C C . ARG A 1 92 ? -0.435 6.332 14.094 1 91.31 92 ARG A C 1
ATOM 729 O O . ARG A 1 92 ? -0.916 6.977 15.023 1 91.31 92 ARG A O 1
ATOM 736 N N . HIS A 1 93 ? -0.696 6.586 12.844 1 86.88 93 HIS A N 1
ATOM 737 C CA . HIS A 1 93 ? -1.649 7.637 12.508 1 86.88 93 HIS A CA 1
ATOM 738 C C . HIS A 1 93 ? -3.047 7.297 13.016 1 86.88 93 HIS A C 1
ATOM 740 O O . HIS A 1 93 ? -3.795 8.188 13.422 1 86.88 93 HIS A O 1
ATOM 746 N N . PHE A 1 94 ? -3.324 6.066 13.031 1 84.56 94 PHE A N 1
ATOM 747 C CA . PHE A 1 94 ? -4.617 5.648 13.562 1 84.56 94 PHE A CA 1
ATOM 748 C C . PHE A 1 94 ? -4.699 5.902 15.062 1 84.56 94 PHE A C 1
ATOM 750 O O . PHE A 1 94 ? -5.754 6.281 15.578 1 84.56 94 PHE A O 1
ATOM 757 N N . ILE A 1 95 ? -3.686 5.684 15.703 1 86.25 95 ILE A N 1
ATOM 758 C CA . ILE A 1 95 ? -3.615 5.984 17.125 1 86.25 95 ILE A CA 1
ATOM 759 C C . ILE A 1 95 ? -3.814 7.48 17.359 1 86.25 95 ILE A C 1
ATOM 761 O O . ILE A 1 95 ? -4.562 7.891 18.25 1 86.25 95 ILE A O 1
ATOM 765 N N . TRP A 1 96 ? -3.275 8.281 16.484 1 83.44 96 TRP A N 1
ATOM 766 C CA . TRP A 1 96 ? -3.436 9.727 16.562 1 83.44 96 TRP A CA 1
ATOM 767 C C . TRP A 1 96 ? -4.879 10.133 16.266 1 83.44 96 TRP A C 1
ATOM 769 O O . TRP A 1 96 ? -5.434 11 16.953 1 83.44 96 TRP A O 1
ATOM 779 N N . ASP A 1 97 ? -5.434 9.547 15.336 1 80.5 97 ASP A N 1
ATOM 780 C CA . ASP A 1 97 ? -6.812 9.852 14.961 1 80.5 97 ASP A CA 1
ATOM 781 C C . ASP A 1 97 ? -7.781 9.5 16.094 1 80.5 97 ASP A C 1
ATOM 783 O O . ASP A 1 97 ? -8.852 10.102 16.203 1 80.5 97 ASP A O 1
ATOM 787 N N . ALA A 1 98 ? -7.398 8.555 16.859 1 81.31 98 ALA A N 1
ATOM 788 C CA . ALA A 1 98 ? -8.227 8.141 18 1 81.31 98 ALA A CA 1
ATOM 789 C C . ALA A 1 98 ? -8.023 9.055 19.203 1 81.31 98 ALA A C 1
ATOM 791 O O . ALA A 1 98 ? -8.656 8.875 20.234 1 81.31 98 ALA A O 1
ATOM 792 N N . GLY A 1 99 ? -7.156 9.992 19.047 1 78.12 99 GLY A N 1
ATOM 793 C CA . GLY A 1 99 ? -6.996 11.016 20.078 1 78.12 99 GLY A CA 1
ATOM 794 C C . GLY A 1 99 ? -5.848 10.734 21.016 1 78.12 99 GLY A C 1
ATOM 795 O O . GLY A 1 99 ? -5.773 11.312 22.109 1 78.12 99 GLY A O 1
ATOM 796 N N . TYR A 1 100 ? -5.207 9.695 20.656 1 75.94 100 TYR A N 1
ATOM 797 C CA . TYR A 1 100 ? -4.07 9.375 21.516 1 75.94 100 TYR A CA 1
ATOM 798 C C . TYR A 1 100 ? -2.768 9.867 20.906 1 75.94 100 TYR A C 1
ATOM 800 O O . TYR A 1 100 ? -2.674 10.039 19.688 1 75.94 100 TYR A O 1
ATOM 808 N N . GLY A 1 101 ? -1.776 10.32 21.719 1 65.94 101 GLY A N 1
ATOM 809 C CA . GLY A 1 101 ? -0.429 10.609 21.25 1 65.94 101 GLY A CA 1
ATOM 810 C C . GLY A 1 101 ? -0.213 12.07 20.922 1 65.94 101 GLY A C 1
ATOM 811 O O . GLY A 1 101 ? 0.629 12.406 20.078 1 65.94 101 GLY A O 1
ATOM 812 N N . PHE A 1 102 ? -1.015 12.883 21.516 1 67.25 102 PHE A N 1
ATOM 813 C CA . PHE A 1 102 ? -0.945 14.281 21.125 1 67.25 102 PHE A CA 1
ATOM 814 C C . PHE A 1 102 ? 0.115 15.023 21.938 1 67.25 102 PHE A C 1
ATOM 816 O O . PHE A 1 102 ? 0.544 16.109 21.562 1 67.25 102 PHE A O 1
ATOM 823 N N . ASP A 1 103 ? 0.491 14.352 22.953 1 77.94 103 ASP A N 1
ATOM 824 C CA . ASP A 1 103 ? 1.635 14.969 23.609 1 77.94 103 ASP A CA 1
ATOM 825 C C . ASP A 1 103 ? 2.932 14.68 22.859 1 77.94 103 ASP A C 1
ATOM 827 O O . ASP A 1 103 ? 3.061 13.633 22.219 1 77.94 103 ASP A O 1
ATOM 831 N N . ARG A 1 104 ? 3.867 15.625 22.844 1 77.56 104 ARG A N 1
ATOM 832 C CA . ARG A 1 104 ? 5.102 15.578 22.078 1 77.56 104 ARG A CA 1
ATOM 833 C C . ARG A 1 104 ? 5.895 14.312 22.375 1 77.56 104 ARG A C 1
ATOM 835 O O . ARG A 1 104 ? 6.398 13.648 21.469 1 77.56 104 ARG A O 1
ATOM 842 N N . ASP A 1 105 ? 6.016 14.039 23.609 1 79.25 105 ASP A N 1
ATOM 843 C CA . ASP A 1 105 ? 6.805 12.875 24 1 79.25 105 ASP A CA 1
ATOM 844 C C . ASP A 1 105 ? 6.195 11.594 23.438 1 79.25 105 ASP A C 1
ATOM 846 O O . ASP A 1 105 ? 6.914 10.695 22.984 1 79.25 105 ASP A O 1
ATOM 850 N N . ARG A 1 106 ? 4.938 11.508 23.547 1 83.31 106 ARG A N 1
ATOM 851 C CA . ARG A 1 106 ? 4.27 10.32 23.031 1 83.31 106 ARG A CA 1
ATOM 852 C C . ARG A 1 106 ? 4.395 10.227 21.516 1 83.31 106 ARG A C 1
ATOM 854 O O . ARG A 1 106 ? 4.574 9.141 20.953 1 83.31 106 ARG A O 1
ATOM 861 N N . ARG A 1 107 ? 4.359 11.312 20.828 1 82.06 107 ARG A N 1
ATOM 862 C CA . ARG A 1 107 ? 4.5 11.352 19.375 1 82.06 107 ARG A CA 1
ATOM 863 C C . ARG A 1 107 ? 5.879 10.859 18.938 1 82.06 107 ARG A C 1
ATOM 865 O O . ARG A 1 107 ? 5.996 10.047 18.031 1 82.06 107 ARG A O 1
ATOM 872 N N . LEU A 1 108 ? 6.844 11.32 19.625 1 84.19 108 LEU A N 1
ATOM 873 C CA . LEU A 1 108 ? 8.203 10.906 19.312 1 84.19 108 LEU A CA 1
ATOM 874 C C . LEU A 1 108 ? 8.422 9.43 19.656 1 84.19 108 LEU A C 1
ATOM 876 O O . LEU A 1 108 ? 9.141 8.727 18.938 1 84.19 108 LEU A O 1
ATOM 880 N N . GLY A 1 109 ? 7.828 9.031 20.734 1 87.75 109 GLY A N 1
ATOM 881 C CA . GLY A 1 109 ? 7.898 7.629 21.109 1 87.75 109 GLY A CA 1
ATOM 882 C C . GLY A 1 109 ? 7.297 6.707 20.062 1 87.75 109 GLY A C 1
ATOM 883 O O . GLY A 1 109 ? 7.879 5.668 19.734 1 87.75 109 GLY A O 1
ATOM 884 N N . LEU A 1 110 ? 6.18 7.105 19.578 1 90.69 110 LEU A N 1
ATOM 885 C CA . LEU A 1 110 ? 5.527 6.293 18.562 1 90.69 110 LEU A CA 1
ATOM 886 C C . LEU A 1 110 ? 6.336 6.281 17.266 1 90.69 110 LEU A C 1
ATOM 888 O O . LEU A 1 110 ? 6.387 5.262 16.562 1 90.69 110 LEU A O 1
ATOM 892 N N . ALA A 1 111 ? 6.961 7.395 16.969 1 89.94 111 ALA A N 1
ATOM 893 C CA . ALA A 1 111 ? 7.816 7.449 15.789 1 89.94 111 ALA A CA 1
ATOM 894 C C . ALA A 1 111 ? 9.008 6.504 15.93 1 89.94 111 ALA A C 1
ATOM 896 O O . ALA A 1 111 ? 9.352 5.789 14.984 1 89.94 111 ALA A O 1
ATOM 897 N N . ARG A 1 112 ? 9.562 6.582 17.094 1 92.5 112 ARG A N 1
ATOM 898 C CA . ARG A 1 112 ? 10.68 5.688 17.375 1 92.5 112 ARG A CA 1
ATOM 899 C C . ARG A 1 112 ? 10.234 4.227 17.328 1 92.5 112 ARG A C 1
ATOM 901 O O . ARG A 1 112 ? 10.945 3.371 16.797 1 92.5 112 ARG A O 1
ATOM 908 N N . ALA A 1 113 ? 9.148 3.965 17.906 1 94.81 113 ALA A N 1
ATOM 909 C CA . ALA A 1 113 ? 8.609 2.607 17.891 1 94.81 113 ALA A CA 1
ATOM 910 C C . ALA A 1 113 ? 8.359 2.133 16.453 1 94.81 113 ALA A C 1
ATOM 912 O O . ALA A 1 113 ? 8.594 0.964 16.141 1 94.81 113 ALA A O 1
ATOM 913 N N . THR A 1 114 ? 7.891 2.988 15.586 1 96.06 114 THR A N 1
ATOM 914 C CA . THR A 1 114 ? 7.668 2.654 14.18 1 96.06 114 THR A CA 1
ATOM 915 C C . THR A 1 114 ? 8.977 2.266 13.5 1 96.06 114 THR A C 1
ATOM 917 O O . THR A 1 114 ? 9.047 1.243 12.82 1 96.06 114 THR A O 1
ATOM 920 N N . LEU A 1 115 ? 10.039 3.059 13.75 1 95.75 115 LEU A N 1
ATOM 921 C CA . LEU A 1 115 ? 11.32 2.818 13.109 1 95.75 115 LEU A CA 1
ATOM 922 C C . LEU A 1 115 ? 11.969 1.543 13.633 1 95.75 115 LEU A C 1
ATOM 924 O O . LEU A 1 115 ? 12.32 0.652 12.859 1 95.75 115 LEU A O 1
ATOM 928 N N . ILE A 1 116 ? 12.031 1.453 14.93 1 97.62 116 ILE A N 1
ATOM 929 C CA . ILE A 1 116 ? 12.695 0.31 15.547 1 97.62 116 ILE A CA 1
ATOM 930 C C . ILE A 1 116 ? 11.875 -0.956 15.297 1 97.62 116 ILE A C 1
ATOM 932 O O . ILE A 1 116 ? 12.43 -2.006 14.969 1 97.62 116 ILE A O 1
ATOM 936 N N . GLY A 1 117 ? 10.594 -0.855 15.453 1 98.31 117 GLY A N 1
ATOM 937 C CA . GLY A 1 117 ? 9.727 -2.002 15.234 1 98.31 117 GLY A CA 1
ATOM 938 C C . GLY A 1 117 ? 9.805 -2.549 13.828 1 98.31 117 GLY A C 1
ATOM 939 O O . GLY A 1 117 ? 9.883 -3.764 13.625 1 98.31 117 GLY A O 1
ATOM 940 N N . SER A 1 118 ? 9.805 -1.688 12.805 1 98.44 118 SER A N 1
ATOM 941 C CA . SER A 1 118 ? 9.82 -2.152 11.422 1 98.44 118 SER A CA 1
ATOM 942 C C . SER A 1 118 ? 11.172 -2.771 11.055 1 98.44 118 SER A C 1
ATOM 944 O O . SER A 1 118 ? 11.227 -3.754 10.312 1 98.44 118 SER A O 1
ATOM 946 N N . ILE A 1 119 ? 12.25 -2.221 11.578 1 98.5 119 ILE A N 1
ATOM 947 C CA . ILE A 1 119 ? 13.57 -2.791 11.328 1 98.5 119 ILE A CA 1
ATOM 948 C C . ILE A 1 119 ? 13.664 -4.168 11.984 1 98.5 119 ILE A C 1
ATOM 950 O O . ILE A 1 119 ? 14.086 -5.137 11.344 1 98.5 119 ILE A O 1
ATOM 954 N N . THR A 1 120 ? 13.234 -4.273 13.219 1 98.75 120 THR A N 1
ATOM 955 C CA . THR A 1 120 ? 13.305 -5.531 13.961 1 98.75 120 THR A CA 1
ATOM 956 C C . THR A 1 120 ? 12.461 -6.605 13.281 1 98.75 120 THR A C 1
ATOM 958 O O . THR A 1 120 ? 12.922 -7.73 13.078 1 98.75 120 THR A O 1
ATOM 961 N N . LEU A 1 121 ? 11.297 -6.254 12.953 1 98.62 121 LEU A N 1
ATOM 962 C CA . LEU A 1 121 ? 10.414 -7.211 12.297 1 98.62 121 LEU A CA 1
ATOM 963 C C . LEU A 1 121 ? 11 -7.684 10.969 1 98.62 121 LEU A C 1
ATOM 965 O O . LEU A 1 121 ? 10.906 -8.859 10.633 1 98.62 121 LEU A O 1
ATOM 969 N N . THR A 1 122 ? 11.586 -6.75 10.219 1 98.56 122 THR A N 1
ATOM 970 C CA . THR A 1 122 ? 12.219 -7.113 8.953 1 98.56 122 THR A CA 1
ATOM 971 C C . THR A 1 122 ? 13.344 -8.117 9.18 1 98.56 122 THR A C 1
ATOM 973 O O . THR A 1 122 ? 13.406 -9.141 8.5 1 98.56 122 THR A O 1
ATOM 976 N N . ILE A 1 123 ? 14.18 -7.84 10.133 1 98.5 123 ILE A N 1
ATOM 977 C CA . ILE A 1 123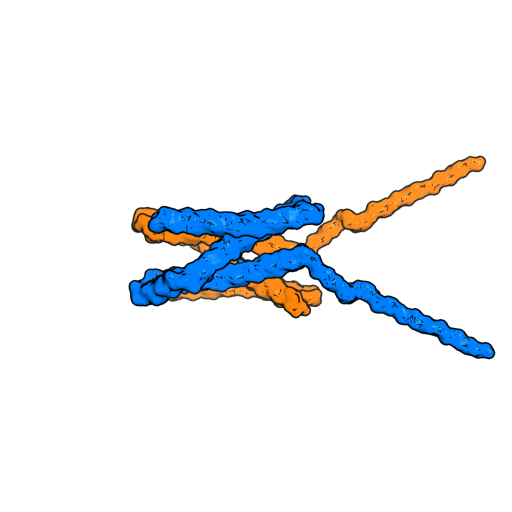 ? 15.312 -8.711 10.43 1 98.5 123 ILE A CA 1
ATOM 978 C C . ILE A 1 123 ? 14.805 -10.086 10.859 1 98.5 123 ILE A C 1
ATOM 980 O O . ILE A 1 123 ? 15.328 -11.117 10.43 1 98.5 123 ILE A O 1
ATOM 984 N N . VAL A 1 124 ? 13.82 -10.133 11.688 1 98.38 124 VAL A N 1
ATOM 985 C CA . VAL A 1 124 ? 13.258 -11.383 12.18 1 98.38 124 VAL A CA 1
ATOM 986 C C . VAL A 1 124 ? 12.703 -12.195 11.008 1 98.38 124 VAL A C 1
ATOM 988 O O . VAL A 1 124 ? 12.969 -13.398 10.898 1 98.38 124 VAL A O 1
ATOM 991 N N . ILE A 1 125 ? 11.969 -11.586 10.078 1 97 125 ILE A N 1
ATOM 992 C CA . ILE A 1 125 ? 11.367 -12.266 8.938 1 97 125 ILE A CA 1
ATOM 993 C C . ILE A 1 125 ? 12.453 -12.852 8.047 1 97 125 ILE A C 1
ATOM 995 O O . ILE A 1 125 ? 12.375 -14.008 7.641 1 97 125 ILE A O 1
ATOM 999 N N . TRP A 1 126 ? 13.414 -12.117 7.809 1 97.38 126 TRP A N 1
ATOM 1000 C CA . TRP A 1 126 ? 14.461 -12.586 6.91 1 97.38 126 TRP A CA 1
ATOM 1001 C C . TRP A 1 126 ? 15.344 -13.625 7.594 1 97.38 126 TRP A C 1
ATOM 1003 O O . TRP A 1 126 ? 15.859 -14.539 6.941 1 97.38 126 TRP A O 1
ATOM 1013 N N . ALA A 1 127 ? 15.562 -13.508 8.922 1 97.56 127 ALA A N 1
ATOM 1014 C CA . ALA A 1 127 ? 16.281 -14.539 9.664 1 97.56 127 ALA A CA 1
ATOM 1015 C C . ALA A 1 127 ? 15.547 -15.875 9.602 1 97.56 127 ALA A C 1
ATOM 1017 O O . ALA A 1 127 ? 16.156 -16.922 9.383 1 97.56 127 ALA A O 1
ATOM 1018 N N . ILE A 1 128 ? 14.312 -15.812 9.773 1 95.81 128 ILE A N 1
ATOM 1019 C CA . ILE A 1 128 ? 13.492 -17.016 9.703 1 95.81 128 ILE A CA 1
ATOM 1020 C C . ILE A 1 128 ? 13.562 -17.609 8.297 1 95.81 128 ILE A C 1
ATOM 1022 O O . ILE A 1 128 ? 13.711 -18.828 8.125 1 95.81 128 ILE A O 1
ATOM 1026 N N . ALA A 1 129 ? 13.477 -16.75 7.223 1 92.38 129 ALA A N 1
ATOM 1027 C CA . ALA A 1 129 ? 13.539 -17.203 5.836 1 92.38 129 ALA A CA 1
ATOM 1028 C C . ALA A 1 129 ? 14.875 -17.891 5.543 1 92.38 129 ALA A C 1
ATOM 1030 O O . ALA A 1 129 ? 14.93 -18.875 4.812 1 92.38 129 ALA A O 1
ATOM 1031 N N . LEU A 1 130 ? 15.922 -17.375 6.121 1 91.56 130 LEU A N 1
ATOM 1032 C CA . LEU A 1 130 ? 17.25 -17.922 5.902 1 91.56 130 LEU A CA 1
ATOM 1033 C C . LEU A 1 130 ? 17.422 -19.25 6.648 1 91.56 130 LEU A C 1
ATOM 1035 O O . LEU A 1 130 ? 18.141 -20.141 6.191 1 91.56 130 LEU A O 1
ATOM 1039 N N . LEU A 1 131 ? 16.688 -19.422 7.73 1 92.75 131 LEU A N 1
ATOM 1040 C CA . LEU A 1 131 ? 16.797 -20.625 8.547 1 92.75 131 LEU A CA 1
ATOM 1041 C C . LEU A 1 131 ? 15.984 -21.766 7.934 1 92.75 131 LEU A C 1
ATOM 1043 O O . LEU A 1 131 ? 16.359 -22.938 8.062 1 92.75 131 LEU A O 1
ATOM 1047 N N . VAL A 1 132 ? 14.898 -21.5 7.285 1 88.62 132 VAL A N 1
ATOM 1048 C CA . VAL A 1 132 ? 14.023 -22.531 6.742 1 88.62 132 VAL A CA 1
ATOM 1049 C C . VAL A 1 132 ? 14.492 -22.922 5.344 1 88.62 132 VAL A C 1
ATOM 1051 O O . VAL A 1 132 ? 14.125 -23.984 4.832 1 88.62 132 VAL A O 1
ATOM 1054 N N . ARG A 1 133 ? 15.359 -22.188 4.656 1 75.62 133 ARG A N 1
ATOM 1055 C CA . ARG A 1 133 ? 15.922 -22.547 3.355 1 75.62 133 ARG A CA 1
ATOM 1056 C C . ARG A 1 133 ? 16.969 -23.641 3.494 1 75.62 133 ARG A C 1
ATOM 1058 O O . ARG A 1 133 ? 17.656 -23.734 4.516 1 75.62 133 ARG A O 1
ATOM 1065 N N . MET B 1 1 ? -21.703 52.125 51.438 1 40.31 1 MET B N 1
ATOM 1066 C CA . MET B 1 1 ? -20.891 51.938 50.25 1 40.31 1 MET B CA 1
ATOM 1067 C C . MET B 1 1 ? -21.062 50.531 49.688 1 40.31 1 MET B C 1
ATOM 1069 O O . MET B 1 1 ? -20.672 49.562 50.344 1 40.31 1 MET B O 1
ATOM 1073 N N . ASN B 1 2 ? -22.094 50.188 48.906 1 49.75 2 ASN B N 1
ATOM 1074 C CA . ASN B 1 2 ? -22.5 48.906 48.312 1 49.75 2 ASN B CA 1
ATOM 1075 C C . ASN B 1 2 ? -21.438 48.344 47.375 1 49.75 2 ASN B C 1
ATOM 1077 O O . ASN B 1 2 ? -20.938 49.062 46.531 1 49.75 2 ASN B O 1
ATOM 1081 N N . PRO B 1 3 ? -20.672 47.375 47.844 1 53.78 3 PRO B N 1
ATOM 1082 C CA . PRO B 1 3 ? -19.672 46.812 46.906 1 53.78 3 PRO B CA 1
ATOM 1083 C C . PRO B 1 3 ? -20.25 46.5 45.531 1 53.78 3 PRO B C 1
ATOM 1085 O O . PRO B 1 3 ? -21.344 45.969 45.438 1 53.78 3 PRO B O 1
ATOM 1088 N N . THR B 1 4 ? -20.031 47.312 44.531 1 55.25 4 THR B N 1
ATOM 1089 C CA . THR B 1 4 ? -20.391 47.062 43.125 1 55.25 4 THR B CA 1
ATOM 1090 C C . THR B 1 4 ? -19.766 45.75 42.656 1 55.25 4 THR B C 1
ATOM 1092 O O . THR B 1 4 ? -18.547 45.625 42.594 1 55.25 4 THR B O 1
ATOM 1095 N N . VAL B 1 5 ? -20.391 44.625 43 1 57.09 5 VAL B N 1
ATOM 1096 C CA . VAL B 1 5 ? -19.969 43.344 42.438 1 57.09 5 VAL B CA 1
ATOM 1097 C C . VAL B 1 5 ? -19.906 43.438 40.938 1 57.09 5 VAL B C 1
ATOM 1099 O O . VAL B 1 5 ? -20.922 43.688 40.281 1 57.09 5 VAL B O 1
ATOM 1102 N N . ARG B 1 6 ? -18.766 43.875 40.344 1 52 6 ARG B N 1
ATOM 1103 C CA . ARG B 1 6 ? -18.625 43.781 38.906 1 52 6 ARG B CA 1
ATOM 1104 C C . ARG B 1 6 ? -18.953 42.375 38.406 1 52 6 ARG B C 1
ATOM 1106 O O . ARG B 1 6 ? -18.5 41.406 39 1 52 6 ARG B O 1
ATOM 1113 N N . PRO B 1 7 ? -20.062 42.125 37.781 1 49.66 7 PRO B N 1
ATOM 1114 C CA . PRO B 1 7 ? -20.312 40.75 37.281 1 49.66 7 PRO B CA 1
ATOM 1115 C C . PRO B 1 7 ? -19.094 40.156 36.594 1 49.66 7 PRO B C 1
ATOM 1117 O O . PRO B 1 7 ? -18.344 40.875 35.906 1 49.66 7 PRO B O 1
ATOM 1120 N N . THR B 1 8 ? -18.391 39.281 37.281 1 47 8 THR B N 1
ATOM 1121 C CA . THR B 1 8 ? -17.328 38.531 36.562 1 47 8 THR B CA 1
ATOM 1122 C C . THR B 1 8 ? -17.75 38.188 35.156 1 47 8 THR B C 1
ATOM 1124 O O . THR B 1 8 ? -18.766 37.5 34.938 1 47 8 THR B O 1
ATOM 1127 N N . VAL B 1 9 ? -17.656 39.094 34.188 1 47.91 9 VAL B N 1
ATOM 1128 C CA . VAL B 1 9 ? -17.891 38.719 32.812 1 47.91 9 VAL B CA 1
ATOM 1129 C C . VAL B 1 9 ? -17.281 37.312 32.531 1 47.91 9 VAL B C 1
ATOM 1131 O O . VAL B 1 9 ? -16.141 37.062 32.906 1 47.91 9 VAL B O 1
ATOM 1134 N N . ALA B 1 10 ? -18.094 36.344 32.562 1 47.19 10 ALA B N 1
ATOM 1135 C CA . ALA B 1 10 ? -17.672 35 32.094 1 47.19 10 ALA B CA 1
ATOM 1136 C C . ALA B 1 10 ? -16.641 35.125 30.984 1 47.19 10 ALA B C 1
ATOM 1138 O O . ALA B 1 10 ? -16.859 35.812 29.984 1 47.19 10 ALA B O 1
ATOM 1139 N N . GLN B 1 11 ? -15.352 35.094 31.297 1 48.34 11 GLN B N 1
ATOM 1140 C CA . GLN B 1 11 ? -14.344 35 30.234 1 48.34 11 GLN B CA 1
ATOM 1141 C C . GLN B 1 11 ? -14.789 34.031 29.141 1 48.34 11 GLN B C 1
ATOM 1143 O O . GLN B 1 11 ? -15.258 32.938 29.422 1 48.34 11 GLN B O 1
ATOM 1148 N N . PRO B 1 12 ? -15.156 34.594 27.938 1 45.69 12 PRO B N 1
ATOM 1149 C CA . PRO B 1 12 ? -15.461 33.594 26.906 1 45.69 12 PRO B CA 1
ATOM 1150 C C . PRO B 1 12 ? -14.5 32.406 26.938 1 45.69 12 PRO B C 1
ATOM 1152 O O . PRO B 1 12 ? -13.336 32.531 27.328 1 45.69 12 PRO B O 1
ATOM 1155 N N . LEU B 1 13 ? -14.922 31.156 27.391 1 44.69 13 LEU B N 1
ATOM 1156 C CA . LEU B 1 13 ? -14.031 30.031 27.141 1 44.69 13 LEU B CA 1
ATOM 1157 C C . LEU B 1 13 ? -13.148 30.281 25.922 1 44.69 13 LEU B C 1
ATOM 1159 O O . LEU B 1 13 ? -13.578 30.922 24.969 1 44.69 13 LEU B O 1
ATOM 1163 N N . SER B 1 14 ? -11.898 30.531 26.156 1 44.59 14 SER B N 1
ATOM 1164 C CA . SER B 1 14 ? -10.938 30.766 25.078 1 44.59 14 SER B CA 1
ATOM 1165 C C . SER B 1 14 ? -11.289 29.953 23.828 1 44.59 14 SER B C 1
ATOM 1167 O O . SER B 1 14 ? -11.734 28.812 23.938 1 44.59 14 SER B O 1
ATOM 1169 N N . PRO B 1 15 ? -11.773 30.531 22.688 1 44.03 15 PRO B N 1
ATOM 1170 C CA . PRO B 1 15 ? -12.062 29.812 21.438 1 44.03 15 PRO B CA 1
ATOM 1171 C C . PRO B 1 15 ? -11.141 28.625 21.203 1 44.03 15 PRO B C 1
ATOM 1173 O O . PRO B 1 15 ? -11.234 27.953 20.188 1 44.03 15 PRO B O 1
ATOM 1176 N N . HIS B 1 16 ? -10.117 28.531 21.859 1 44.53 16 HIS B N 1
ATOM 1177 C CA . HIS B 1 16 ? -9.039 27.578 21.609 1 44.53 16 HIS B CA 1
ATOM 1178 C C . HIS B 1 16 ? -9.57 26.156 21.484 1 44.53 16 HIS B C 1
ATOM 1180 O O . HIS B 1 16 ? -9.086 25.375 20.672 1 44.53 16 HIS B O 1
ATOM 1186 N N . LEU B 1 17 ? -10.117 25.594 22.609 1 43 17 LEU B N 1
ATOM 1187 C CA . LEU B 1 17 ? -10.539 24.188 22.625 1 43 17 LEU B CA 1
ATOM 1188 C C . LEU B 1 17 ? -11.648 23.953 21.594 1 43 17 LEU B C 1
ATOM 1190 O O . LEU B 1 17 ? -12.109 22.812 21.438 1 43 17 LEU B O 1
ATOM 1194 N N . GLN B 1 18 ? -12.594 24.891 21.406 1 40.09 18 GLN B N 1
ATOM 1195 C CA . GLN B 1 18 ? -13.867 24.672 20.719 1 40.09 18 GLN B CA 1
ATOM 1196 C C . GLN B 1 18 ? -13.68 23.797 19.484 1 40.09 18 GLN B C 1
ATOM 1198 O O . GLN B 1 18 ? -14.375 22.797 19.312 1 40.09 18 GLN B O 1
ATOM 1203 N N . ILE B 1 19 ? -13.953 24.266 18.078 1 44 19 ILE B N 1
ATOM 1204 C CA . ILE B 1 19 ? -14.445 23.594 16.891 1 44 19 ILE B CA 1
ATOM 1205 C C . ILE B 1 19 ? -13.305 22.828 16.234 1 44 19 ILE B C 1
ATOM 1207 O O . ILE B 1 19 ? -12.367 23.422 15.695 1 44 19 ILE B O 1
ATOM 1211 N N . TYR B 1 20 ? -12.641 21.938 16.844 1 48.16 20 TYR B N 1
ATOM 1212 C CA . TYR B 1 20 ? -11.977 20.984 15.953 1 48.16 20 TYR B CA 1
ATOM 1213 C C . TYR B 1 20 ? -12.664 20.953 14.594 1 48.16 20 TYR B C 1
ATOM 1215 O O . TYR B 1 20 ? -13.797 20.484 14.469 1 48.16 20 TYR B O 1
ATOM 1223 N N . ARG B 1 21 ? -12.562 22 13.773 1 57.5 21 ARG B N 1
ATOM 1224 C CA . ARG B 1 21 ? -13.133 22.125 12.438 1 57.5 21 ARG B CA 1
ATOM 1225 C C . ARG B 1 21 ? -12.641 21.016 11.523 1 57.5 21 ARG B C 1
ATOM 1227 O O . ARG B 1 21 ? -11.438 20.891 11.281 1 57.5 21 ARG B O 1
ATOM 1234 N N . TRP B 1 22 ? -13.375 19.922 11.57 1 67.31 22 TRP B N 1
ATOM 1235 C CA . TRP B 1 22 ? -13.211 18.891 10.547 1 67.31 22 TRP B CA 1
ATOM 1236 C C . TRP B 1 22 ? -13.188 19.516 9.148 1 67.31 22 TRP B C 1
ATOM 1238 O O . TRP B 1 22 ? -14.172 20.125 8.719 1 67.31 22 TRP B O 1
ATOM 1248 N N . THR B 1 23 ? -11.883 19.75 8.695 1 74.88 23 THR B N 1
ATOM 1249 C CA . THR B 1 23 ? -11.695 20.281 7.352 1 74.88 23 THR B CA 1
ATOM 1250 C C . THR B 1 23 ? -11.727 19.172 6.312 1 74.88 23 THR B C 1
ATOM 1252 O O . THR B 1 23 ? -11.625 17.984 6.656 1 74.88 23 THR B O 1
ATOM 1255 N N . TRP B 1 24 ? -12.008 19.594 5.195 1 77.81 24 TRP B N 1
ATOM 1256 C CA . TRP B 1 24 ? -11.969 18.656 4.07 1 77.81 24 TRP B CA 1
ATOM 1257 C C . TRP B 1 24 ? -10.609 17.969 3.973 1 77.81 24 TRP B C 1
ATOM 1259 O O . TRP B 1 24 ? -10.531 16.797 3.631 1 77.81 24 TRP B O 1
ATOM 1269 N N . THR B 1 25 ? -9.594 18.672 4.332 1 77 25 THR B N 1
ATOM 1270 C CA . THR B 1 25 ? -8.25 18.125 4.258 1 77 25 THR B CA 1
ATOM 1271 C C . THR B 1 25 ? -8.062 17 5.281 1 77 25 THR B C 1
ATOM 1273 O O . THR B 1 25 ? -7.43 15.992 4.988 1 77 25 THR B O 1
ATOM 1276 N N . MET B 1 26 ? -8.688 17.234 6.426 1 79.88 26 MET B N 1
ATOM 1277 C CA . MET B 1 26 ? -8.602 16.219 7.461 1 79.88 26 MET B CA 1
ATOM 1278 C C . MET B 1 26 ? -9.383 14.969 7.047 1 79.88 26 MET B C 1
ATOM 1280 O O . MET B 1 26 ? -8.914 13.844 7.258 1 79.88 26 MET B O 1
ATOM 1284 N N . ALA B 1 27 ? -10.516 15.156 6.473 1 83.31 27 ALA B N 1
ATOM 1285 C CA . ALA B 1 27 ? -11.336 14.031 6.023 1 83.31 27 ALA B CA 1
ATOM 1286 C C . ALA B 1 27 ? -10.617 13.219 4.949 1 83.31 27 ALA B C 1
ATOM 1288 O O . ALA B 1 27 ? -10.641 11.992 4.969 1 83.31 27 ALA B O 1
ATOM 1289 N N . MET B 1 28 ? -9.953 13.898 4.133 1 84.44 28 MET B N 1
ATOM 1290 C CA . MET B 1 28 ? -9.234 13.227 3.059 1 84.44 28 MET B CA 1
ATOM 1291 C C . MET B 1 28 ? -8.055 12.43 3.613 1 84.44 28 MET B C 1
ATOM 1293 O O . MET B 1 28 ? -7.762 11.336 3.131 1 84.44 28 MET B O 1
ATOM 1297 N N . SER B 1 29 ? -7.484 12.977 4.598 1 84.12 29 SER B N 1
ATOM 1298 C CA . SER B 1 29 ? -6.359 12.273 5.203 1 84.12 29 SER B CA 1
ATOM 1299 C C . SER B 1 29 ? -6.82 11.008 5.922 1 84.12 29 SER B C 1
ATOM 1301 O O . SER B 1 29 ? -6.176 9.961 5.828 1 84.12 29 SER B O 1
ATOM 1303 N N . VAL B 1 30 ? -7.895 11.102 6.598 1 85 30 VAL B N 1
ATOM 1304 C CA . VAL B 1 30 ? -8.445 9.938 7.285 1 85 30 VAL B CA 1
ATOM 1305 C C . VAL B 1 30 ? -8.859 8.883 6.266 1 85 30 VAL B C 1
ATOM 1307 O O . VAL B 1 30 ? -8.562 7.695 6.434 1 85 30 VAL B O 1
ATOM 1310 N N . PHE B 1 31 ? -9.469 9.328 5.27 1 91.31 31 PHE B N 1
ATOM 1311 C CA . PHE B 1 31 ? -9.922 8.398 4.238 1 91.31 31 PHE B CA 1
ATOM 1312 C C . PHE B 1 31 ? -8.734 7.699 3.584 1 91.31 31 PHE B C 1
ATOM 1314 O O . PHE B 1 31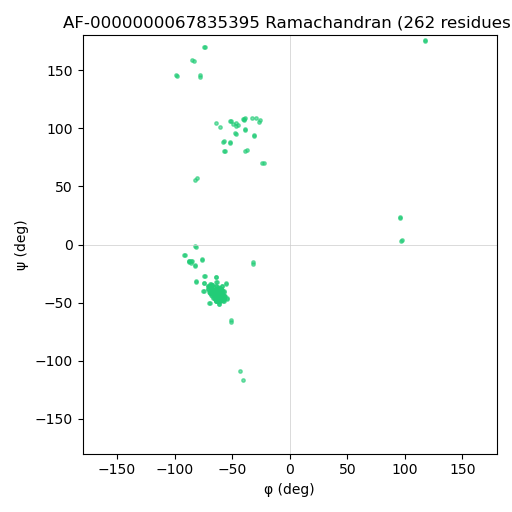 ? -8.789 6.504 3.295 1 91.31 31 PHE B O 1
ATOM 1321 N N . HIS B 1 32 ? -7.684 8.445 3.352 1 92.19 32 HIS B N 1
ATOM 1322 C CA . HIS B 1 32 ? -6.477 7.859 2.785 1 92.19 32 HIS B CA 1
ATOM 1323 C C . HIS B 1 32 ? -5.902 6.781 3.703 1 92.19 32 HIS B C 1
ATOM 1325 O O . HIS B 1 32 ? -5.523 5.703 3.242 1 92.19 32 HIS B O 1
ATOM 1331 N N . ARG B 1 33 ? -5.996 7.055 4.969 1 90.25 33 ARG B N 1
ATOM 1332 C CA . ARG B 1 33 ? -5.492 6.082 5.934 1 90.25 33 ARG B CA 1
ATOM 1333 C C . ARG B 1 33 ? -6.398 4.852 5.988 1 90.25 33 ARG B C 1
ATOM 1335 O O . ARG B 1 33 ? -5.914 3.727 6.129 1 90.25 33 ARG B O 1
ATOM 1342 N N . VAL B 1 34 ? -7.641 5.008 5.902 1 92.69 34 VAL B N 1
ATOM 1343 C CA . VAL B 1 34 ? -8.586 3.896 5.887 1 92.69 34 VAL B CA 1
ATOM 1344 C C . VAL B 1 34 ? -8.352 3.037 4.645 1 92.69 34 VAL B C 1
ATOM 1346 O O . VAL B 1 34 ? -8.32 1.807 4.734 1 92.69 34 VAL B O 1
ATOM 1349 N N . THR B 1 35 ? -8.133 3.676 3.535 1 95.69 35 THR B N 1
ATOM 1350 C CA . THR B 1 35 ? -7.867 2.9 2.326 1 95.69 35 THR B CA 1
ATOM 1351 C C . THR B 1 35 ? -6.52 2.191 2.422 1 95.69 35 THR B C 1
ATOM 1353 O O . THR B 1 35 ? -6.355 1.085 1.903 1 95.69 35 THR B O 1
ATOM 1356 N N . GLY B 1 36 ? -5.586 2.801 3.061 1 95.31 36 GLY B N 1
ATOM 1357 C CA . GLY B 1 36 ? -4.328 2.117 3.312 1 95.31 36 GLY B CA 1
ATOM 1358 C C . GLY B 1 36 ? -4.492 0.848 4.129 1 95.31 36 GLY B C 1
ATOM 1359 O O . GLY B 1 36 ? -3.906 -0.186 3.801 1 95.31 36 GLY B O 1
ATOM 1360 N N . THR B 1 37 ? -5.301 0.91 5.145 1 94 37 THR B N 1
ATOM 1361 C CA . THR B 1 37 ? -5.578 -0.257 5.977 1 94 37 THR B CA 1
ATOM 1362 C C . THR B 1 37 ? -6.281 -1.342 5.164 1 94 37 THR B C 1
ATOM 1364 O O . THR B 1 37 ? -5.918 -2.516 5.242 1 94 37 THR B O 1
ATOM 1367 N N . ALA B 1 38 ? -7.246 -0.914 4.5 1 96.06 38 ALA B N 1
ATOM 1368 C CA . ALA B 1 38 ? -7.945 -1.863 3.637 1 96.06 38 ALA B CA 1
ATOM 1369 C C . ALA B 1 38 ? -6.988 -2.51 2.641 1 96.06 38 ALA B C 1
ATOM 1371 O O . ALA B 1 38 ? -7.105 -3.701 2.34 1 96.06 38 ALA B O 1
ATOM 1372 N N . LEU B 1 39 ? -6.121 -1.757 2.119 1 97.5 39 LEU B N 1
ATOM 1373 C CA . LEU B 1 39 ? -5.141 -2.268 1.168 1 97.5 39 LEU B CA 1
ATOM 1374 C C . LEU B 1 39 ? -4.273 -3.346 1.809 1 97.5 39 LEU B C 1
ATOM 1376 O O . LEU B 1 39 ? -3.994 -4.375 1.188 1 97.5 39 LEU B O 1
ATOM 1380 N N . TYR B 1 40 ? -3.879 -3.133 3.01 1 96.94 40 TYR B N 1
ATOM 1381 C CA . TYR B 1 40 ? -3.092 -4.152 3.695 1 96.94 40 TYR B CA 1
ATOM 1382 C C . TYR B 1 40 ? -3.916 -5.414 3.924 1 96.94 40 TYR B C 1
ATOM 1384 O O . TYR B 1 40 ? -3.408 -6.527 3.779 1 96.94 40 TYR B O 1
ATOM 1392 N N . GLY B 1 41 ? -5.191 -5.238 4.336 1 95.75 41 GLY B N 1
ATOM 1393 C CA . GLY B 1 41 ? -6.07 -6.391 4.441 1 95.75 41 GLY B CA 1
ATOM 1394 C C . GLY B 1 41 ? -6.199 -7.164 3.141 1 95.75 41 GLY B C 1
ATOM 1395 O O . GLY B 1 41 ? -6.105 -8.391 3.131 1 95.75 41 GLY B O 1
ATOM 1396 N N . GLY B 1 42 ? -6.363 -6.477 2.064 1 96 42 GLY B N 1
ATOM 1397 C CA . GLY B 1 42 ? -6.449 -7.109 0.756 1 96 42 GLY B CA 1
ATOM 1398 C C . GLY B 1 42 ? -5.16 -7.785 0.336 1 96 42 GLY B C 1
ATOM 1399 O O . GLY B 1 42 ? -5.184 -8.859 -0.263 1 96 42 GLY B O 1
ATOM 1400 N N . THR B 1 43 ? -4.07 -7.156 0.55 1 94.62 43 THR B N 1
ATOM 1401 C CA . THR B 1 43 ? -2.777 -7.742 0.22 1 94.62 43 THR B CA 1
ATOM 1402 C C . THR B 1 43 ? -2.566 -9.047 0.983 1 94.62 43 THR B C 1
ATOM 1404 O O . THR B 1 43 ? -1.991 -10 0.451 1 94.62 43 THR B O 1
ATOM 1407 N N . PHE B 1 44 ? -3.016 -9.07 2.227 1 94.69 44 PHE B N 1
ATOM 1408 C CA . PHE B 1 44 ? -2.982 -10.312 2.988 1 94.69 44 PHE B CA 1
ATOM 1409 C C . PHE B 1 44 ? -3.768 -11.406 2.275 1 94.69 44 PHE B C 1
ATOM 1411 O O . PHE B 1 44 ? -3.305 -12.539 2.17 1 94.69 44 PHE B O 1
ATOM 1418 N N . LEU B 1 45 ? -4.926 -11.109 1.759 1 94 45 LEU B N 1
ATOM 1419 C CA . LEU B 1 45 ? -5.738 -12.078 1.029 1 94 45 LEU B CA 1
ATOM 1420 C C . LEU B 1 45 ? -5.027 -12.539 -0.239 1 94 45 LEU B C 1
ATOM 1422 O O . LEU B 1 45 ? -5.094 -13.719 -0.601 1 94 45 LEU B O 1
ATOM 1426 N N . VAL B 1 46 ? -4.359 -11.625 -0.929 1 90.69 46 VAL B N 1
ATOM 1427 C CA . VAL B 1 46 ? -3.59 -11.977 -2.115 1 90.69 46 VAL B CA 1
ATOM 1428 C C . VAL B 1 46 ? -2.461 -12.93 -1.732 1 90.69 46 VAL B C 1
ATOM 1430 O O . VAL B 1 46 ? -2.186 -13.898 -2.447 1 90.69 46 VAL B O 1
ATOM 1433 N N . ALA B 1 47 ? -1.835 -12.656 -0.592 1 90.81 47 ALA B N 1
ATOM 1434 C CA . ALA B 1 47 ? -0.771 -13.539 -0.123 1 90.81 47 ALA B CA 1
ATOM 1435 C C . ALA B 1 47 ? -1.309 -14.938 0.164 1 90.81 47 ALA B C 1
ATOM 1437 O O . ALA B 1 47 ? -0.678 -15.938 -0.191 1 90.81 47 ALA B O 1
ATOM 1438 N N . VAL B 1 48 ? -2.465 -15 0.785 1 93.19 48 VAL B N 1
ATOM 1439 C CA . VAL B 1 48 ? -3.104 -16.281 1.057 1 93.19 48 VAL B CA 1
ATOM 1440 C C . VAL B 1 48 ? -3.381 -17.016 -0.257 1 93.19 48 VAL B C 1
ATOM 1442 O O . VAL B 1 48 ? -3.148 -18.219 -0.367 1 93.19 48 VAL B O 1
ATOM 1445 N N . TRP B 1 49 ? -3.855 -16.312 -1.189 1 92.56 49 TRP B N 1
ATOM 1446 C CA . TRP B 1 49 ? -4.117 -16.875 -2.508 1 92.56 49 TRP B CA 1
ATOM 1447 C C . TRP B 1 49 ? -2.838 -17.422 -3.129 1 92.56 49 TRP B C 1
ATOM 1449 O O . TRP B 1 49 ? -2.824 -18.547 -3.658 1 92.56 49 TRP B O 1
ATOM 1459 N N . LEU B 1 50 ? -1.783 -16.734 -2.996 1 88 50 LEU B N 1
ATOM 1460 C CA . LEU B 1 50 ? -0.511 -17.156 -3.572 1 88 50 LEU B CA 1
ATOM 1461 C C . LEU B 1 50 ? 0.026 -18.391 -2.855 1 88 50 LEU B C 1
ATOM 1463 O O . LEU B 1 50 ? 0.564 -19.297 -3.494 1 88 50 LEU B O 1
ATOM 1467 N N . VAL B 1 51 ? -0.127 -18.359 -1.582 1 90.06 51 VAL B N 1
ATOM 1468 C CA . VAL B 1 51 ? 0.313 -19.516 -0.805 1 90.06 51 VAL B CA 1
ATOM 1469 C C . VAL B 1 51 ? -0.513 -20.75 -1.188 1 90.06 51 VAL B C 1
ATOM 1471 O O . VAL B 1 51 ? 0.028 -21.844 -1.339 1 90.06 51 VAL B O 1
ATOM 1474 N N . ALA B 1 52 ? -1.757 -20.547 -1.352 1 93.06 52 ALA B N 1
ATOM 1475 C CA . ALA B 1 52 ? -2.621 -21.641 -1.771 1 93.06 52 ALA B CA 1
ATOM 1476 C C . ALA B 1 52 ? -2.215 -22.172 -3.146 1 93.06 52 ALA B C 1
ATOM 1478 O O . ALA B 1 52 ? -2.188 -23.375 -3.375 1 93.06 52 ALA B O 1
ATOM 1479 N N . LEU B 1 53 ? -1.923 -21.266 -4.039 1 86.81 53 LEU B N 1
ATOM 1480 C CA . LEU B 1 53 ? -1.47 -21.625 -5.379 1 86.81 53 LEU B CA 1
ATOM 1481 C C . LEU B 1 53 ? -0.195 -22.469 -5.316 1 86.81 53 LEU B C 1
ATOM 1483 O O . LEU B 1 53 ? -0.06 -23.453 -6.035 1 86.81 53 LEU B O 1
ATOM 1487 N N . ALA B 1 54 ? 0.649 -22.156 -4.367 1 85.69 54 ALA B N 1
ATOM 1488 C CA . ALA B 1 54 ? 1.938 -22.828 -4.23 1 85.69 54 ALA B CA 1
ATOM 1489 C C . ALA B 1 54 ? 1.787 -24.156 -3.49 1 85.69 54 ALA B C 1
ATOM 1491 O O . ALA B 1 54 ? 2.664 -25.016 -3.568 1 85.69 54 ALA B O 1
ATOM 1492 N N . SER B 1 55 ? 0.711 -24.328 -2.814 1 92.56 55 SER B N 1
ATOM 1493 C CA . SER B 1 55 ? 0.549 -25.484 -1.925 1 92.56 55 SER B CA 1
ATOM 1494 C C . SER B 1 55 ? -0.1 -26.656 -2.648 1 92.56 55 SER B C 1
ATOM 1496 O O . SER B 1 55 ? -0.183 -27.766 -2.102 1 92.56 55 SER B O 1
ATOM 1498 N N . GLY B 1 56 ? -0.578 -26.484 -3.828 1 92.31 56 GLY B N 1
ATOM 1499 C CA . GLY B 1 56 ? -1.13 -27.594 -4.59 1 92.31 56 GLY B CA 1
ATOM 1500 C C . GLY B 1 56 ? -2.605 -27.422 -4.898 1 92.31 56 GLY B C 1
ATOM 1501 O O . GLY B 1 56 ? -3.23 -26.453 -4.473 1 92.31 56 GLY B O 1
ATOM 1502 N N . PRO B 1 57 ? -3.121 -28.359 -5.66 1 93.44 57 PRO B N 1
ATOM 1503 C CA . PRO B 1 57 ? -4.461 -28.203 -6.234 1 93.44 57 PRO B CA 1
ATOM 1504 C C . PRO B 1 57 ? -5.559 -28.172 -5.168 1 93.44 57 PRO B C 1
ATOM 1506 O O . PRO B 1 57 ? -6.535 -27.438 -5.305 1 93.44 57 PRO B O 1
ATOM 1509 N N . ARG B 1 58 ? -5.414 -29.031 -4.156 1 94.5 58 ARG B N 1
ATOM 1510 C CA . ARG B 1 58 ? -6.453 -29.047 -3.133 1 94.5 58 ARG B CA 1
ATOM 1511 C C . ARG B 1 58 ? -6.574 -27.703 -2.439 1 94.5 58 ARG B C 1
ATOM 1513 O O . ARG B 1 58 ? -7.676 -27.172 -2.283 1 94.5 58 ARG B O 1
ATOM 1520 N N . ALA B 1 59 ? -5.492 -27.125 -2.01 1 93.56 59 ALA B N 1
ATOM 1521 C CA . ALA B 1 59 ? -5.48 -25.828 -1.367 1 93.56 59 ALA B CA 1
ATOM 1522 C C . ALA B 1 59 ? -5.965 -24.734 -2.322 1 93.56 59 ALA B C 1
ATOM 1524 O O . ALA B 1 59 ? -6.75 -23.859 -1.937 1 93.56 59 ALA B O 1
ATOM 1525 N N . TYR B 1 60 ? -5.512 -24.844 -3.531 1 94.44 60 TYR B N 1
ATOM 1526 C CA . TYR B 1 60 ? -5.867 -23.844 -4.527 1 94.44 60 TYR B CA 1
ATOM 1527 C C . TYR B 1 60 ? -7.359 -23.875 -4.828 1 94.44 60 TYR B C 1
ATOM 1529 O O . TYR B 1 60 ? -7.984 -22.828 -4.996 1 94.44 60 TYR B O 1
ATOM 1537 N N . ASP B 1 61 ? -7.906 -25.031 -4.914 1 95.81 61 ASP B N 1
ATOM 1538 C CA . ASP B 1 61 ? -9.312 -25.172 -5.281 1 95.81 61 ASP B CA 1
ATOM 1539 C C . ASP B 1 61 ? -10.211 -24.438 -4.293 1 95.81 61 ASP B C 1
ATOM 1541 O O . ASP B 1 61 ? -11.203 -23.828 -4.691 1 95.81 61 ASP B O 1
ATOM 1545 N N . THR B 1 62 ? -9.914 -24.484 -3.049 1 93.38 62 THR B N 1
ATOM 1546 C CA . THR B 1 62 ? -10.703 -23.812 -2.023 1 93.38 62 THR B CA 1
ATOM 1547 C C . THR B 1 62 ? -10.656 -22.297 -2.213 1 93.38 62 THR B C 1
ATOM 1549 O O . THR B 1 62 ? -11.695 -21.625 -2.197 1 93.38 62 THR B O 1
ATOM 1552 N N . VAL B 1 63 ? -9.492 -21.781 -2.402 1 94.19 63 VAL B N 1
ATOM 1553 C CA . VAL B 1 63 ? -9.32 -20.344 -2.557 1 94.19 63 VAL B CA 1
ATOM 1554 C C . VAL B 1 63 ? -9.938 -19.891 -3.875 1 94.19 63 VAL B C 1
ATOM 1556 O O . VAL B 1 63 ? -10.562 -18.828 -3.938 1 94.19 63 VAL B O 1
ATOM 1559 N N . ALA B 1 64 ? -9.828 -20.688 -4.844 1 93.5 64 ALA B N 1
ATOM 1560 C CA . ALA B 1 64 ? -10.391 -20.375 -6.156 1 93.5 64 ALA B CA 1
ATOM 1561 C C . ALA B 1 64 ? -11.914 -20.328 -6.098 1 93.5 64 ALA B C 1
ATOM 1563 O O . ALA B 1 64 ? -12.539 -19.484 -6.758 1 93.5 64 ALA B O 1
ATOM 1564 N N . TRP B 1 65 ? -12.43 -21.234 -5.414 1 94.94 65 TRP B N 1
ATOM 1565 C CA . TRP B 1 65 ? -13.883 -21.234 -5.234 1 94.94 65 TRP B CA 1
ATOM 1566 C C . TRP B 1 65 ? -14.352 -19.922 -4.609 1 94.94 65 TRP B C 1
ATOM 1568 O O . TRP B 1 65 ? -15.305 -19.312 -5.082 1 94.94 65 TRP B O 1
ATOM 1578 N N . PHE B 1 66 ? -13.734 -19.469 -3.559 1 94.69 66 PHE B N 1
ATOM 1579 C CA . PHE B 1 66 ? -14.109 -18.234 -2.871 1 94.69 66 PHE B CA 1
ATOM 1580 C C . PHE B 1 66 ? -14.016 -17.047 -3.812 1 94.69 66 PHE B C 1
ATOM 1582 O O . PHE B 1 66 ? -14.97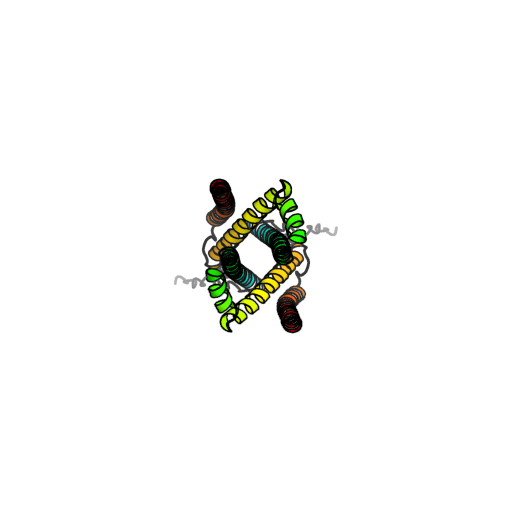7 -16.281 -3.941 1 94.69 66 PHE B O 1
ATOM 1589 N N . PHE B 1 67 ? -12.898 -16.938 -4.531 1 93.5 67 PHE B N 1
ATOM 1590 C CA . PHE B 1 67 ? -12.688 -15.773 -5.371 1 93.5 67 PHE B CA 1
ATOM 1591 C C . PHE B 1 67 ? -13.516 -15.859 -6.645 1 93.5 67 PHE B C 1
ATOM 1593 O O . PHE B 1 67 ? -13.688 -14.859 -7.348 1 93.5 67 PHE B O 1
ATOM 1600 N N . GLY B 1 68 ? -14.062 -17 -6.922 1 93.19 68 GLY B N 1
ATOM 1601 C CA . GLY B 1 68 ? -14.984 -17.172 -8.031 1 93.19 68 GLY B CA 1
ATOM 1602 C C . GLY B 1 68 ? -16.422 -16.844 -7.672 1 93.19 68 GLY B C 1
ATOM 1603 O O . GLY B 1 68 ? -17.266 -16.672 -8.555 1 93.19 68 GLY B O 1
ATOM 1604 N N . SER B 1 69 ? -16.703 -16.766 -6.445 1 97.12 69 SER B N 1
ATOM 1605 C CA . SER B 1 69 ? -18.047 -16.422 -5.977 1 97.12 69 SER B CA 1
ATOM 1606 C C . SER B 1 69 ? -18.344 -14.945 -6.191 1 97.12 69 SER B C 1
ATOM 1608 O O . SER B 1 69 ? -17.453 -14.164 -6.52 1 97.12 69 SER B O 1
ATOM 1610 N N . TRP B 1 70 ? -19.625 -14.57 -5.996 1 97 70 TRP B N 1
ATOM 1611 C CA . TRP B 1 70 ? -20.047 -13.18 -6.137 1 97 70 TRP B CA 1
ATOM 1612 C C . TRP B 1 70 ? -19.359 -12.305 -5.086 1 97 70 TRP B C 1
ATOM 1614 O O . TRP B 1 70 ? -18.938 -11.188 -5.383 1 97 70 TRP B O 1
ATOM 1624 N N . ALA B 1 71 ? -19.266 -12.836 -3.91 1 96.56 71 ALA B N 1
ATOM 1625 C CA . ALA B 1 71 ? -18.625 -12.094 -2.828 1 96.56 71 ALA B CA 1
ATOM 1626 C C . ALA B 1 71 ? -17.125 -11.906 -3.096 1 96.56 71 ALA B C 1
ATOM 1628 O O . ALA B 1 71 ? -16.594 -10.82 -2.881 1 96.56 71 ALA B O 1
ATOM 1629 N N . GLY B 1 72 ? -16.547 -12.945 -3.559 1 96.5 72 GLY B N 1
ATOM 1630 C CA . GLY B 1 72 ? -15.125 -12.859 -3.869 1 96.5 72 GLY B CA 1
ATOM 1631 C C . GLY B 1 72 ? -14.82 -11.875 -4.977 1 96.5 72 GLY B C 1
ATOM 1632 O O . GLY B 1 72 ? -13.867 -11.094 -4.871 1 96.5 72 GLY B O 1
ATOM 1633 N N . ARG B 1 73 ? -15.688 -11.828 -5.969 1 95.75 73 ARG B N 1
ATOM 1634 C CA . ARG B 1 73 ? -15.492 -10.906 -7.082 1 95.75 73 ARG B CA 1
ATOM 1635 C C . ARG B 1 73 ? -15.734 -9.461 -6.652 1 95.75 73 ARG B C 1
ATOM 1637 O O . ARG B 1 73 ? -15.062 -8.547 -7.121 1 95.75 73 ARG B O 1
ATOM 1644 N N . ALA B 1 74 ? -16.672 -9.336 -5.785 1 97.62 74 ALA B N 1
ATOM 1645 C CA . ALA B 1 74 ? -16.938 -8.008 -5.254 1 97.62 74 ALA B CA 1
ATOM 1646 C C . ALA B 1 74 ? -15.75 -7.496 -4.445 1 97.62 74 ALA B C 1
ATOM 1648 O O . ALA B 1 74 ? -15.383 -6.32 -4.539 1 97.62 74 ALA B O 1
ATOM 1649 N N . ILE B 1 75 ? -15.195 -8.352 -3.666 1 97.75 75 ILE B N 1
ATOM 1650 C CA . ILE B 1 75 ? -14.039 -8 -2.855 1 97.75 75 ILE B CA 1
ATOM 1651 C C . ILE B 1 75 ? -12.859 -7.641 -3.766 1 97.75 75 ILE B C 1
ATOM 1653 O O . ILE B 1 75 ? -12.164 -6.652 -3.531 1 97.75 75 ILE B O 1
ATOM 1657 N N . LEU B 1 76 ? -12.695 -8.375 -4.832 1 97.06 76 LEU B N 1
ATOM 1658 C CA . LEU B 1 76 ? -11.602 -8.109 -5.766 1 97.06 76 LEU B CA 1
ATOM 1659 C C . LEU B 1 76 ? -11.812 -6.777 -6.48 1 97.06 76 LEU B C 1
ATOM 1661 O O . LEU B 1 76 ? -10.859 -6.035 -6.715 1 97.06 76 LEU B O 1
ATOM 1665 N N . PHE B 1 77 ? -13.055 -6.512 -6.809 1 98.06 77 PHE B N 1
ATOM 1666 C CA . PHE B 1 77 ? -13.375 -5.242 -7.445 1 98.06 77 PHE B CA 1
ATOM 1667 C C . PHE B 1 77 ? -13.086 -4.074 -6.508 1 98.06 77 PHE B C 1
ATOM 1669 O O . PHE B 1 77 ? -12.422 -3.111 -6.895 1 98.06 77 PHE B O 1
ATOM 1676 N N . ALA B 1 78 ? -13.547 -4.23 -5.305 1 98.38 78 ALA B N 1
ATOM 1677 C CA . ALA B 1 78 ? -13.312 -3.199 -4.297 1 98.38 78 ALA B CA 1
ATOM 1678 C C . ALA B 1 78 ? -11.82 -3.018 -4.027 1 98.38 78 ALA B C 1
ATOM 1680 O O . ALA B 1 78 ? -11.352 -1.894 -3.852 1 98.38 78 ALA B O 1
ATOM 1681 N N . TYR B 1 79 ? -11.141 -4.09 -3.936 1 98.38 79 TYR B N 1
ATOM 1682 C CA . TYR B 1 79 ? -9.703 -4.031 -3.701 1 98.38 79 TYR B CA 1
ATOM 1683 C C . TYR B 1 79 ? -8.992 -3.291 -4.828 1 98.38 79 TYR B C 1
ATOM 1685 O O . TYR B 1 79 ? -8.078 -2.506 -4.582 1 98.38 79 TYR B O 1
ATOM 1693 N N . THR B 1 80 ? -9.398 -3.514 -6.047 1 98 80 THR B N 1
ATOM 1694 C CA . THR B 1 80 ? -8.82 -2.814 -7.191 1 98 80 THR B CA 1
ATOM 1695 C C . THR B 1 80 ? -9.07 -1.312 -7.086 1 98 80 THR B C 1
ATOM 1697 O O . THR B 1 80 ? -8.164 -0.51 -7.316 1 98 80 THR B O 1
ATOM 1700 N N . TRP B 1 81 ? -10.219 -0.991 -6.711 1 98.75 81 TRP B N 1
ATOM 1701 C CA . TRP B 1 81 ? -10.539 0.425 -6.562 1 98.75 81 TRP B CA 1
ATOM 1702 C C . TRP B 1 81 ? -9.703 1.056 -5.453 1 98.75 81 TRP B C 1
ATOM 1704 O O . TRP B 1 81 ? -9.156 2.148 -5.625 1 98.75 81 TRP B O 1
ATOM 1714 N N . VAL B 1 82 ? -9.641 0.389 -4.32 1 98.62 82 VAL B N 1
ATOM 1715 C CA . VAL B 1 82 ? -8.883 0.881 -3.178 1 98.62 82 VAL B CA 1
ATOM 1716 C C . VAL B 1 82 ? -7.422 1.083 -3.578 1 98.62 82 VAL B C 1
ATOM 1718 O O . VAL B 1 82 ? -6.797 2.072 -3.189 1 98.62 82 VAL B O 1
ATOM 1721 N N . LEU B 1 83 ? -6.883 0.168 -4.262 1 98.19 83 LEU B N 1
ATOM 1722 C CA . LEU B 1 83 ? -5.508 0.24 -4.75 1 98.19 83 LEU B CA 1
ATOM 1723 C C . LEU B 1 83 ? -5.297 1.486 -5.602 1 98.19 83 LEU B C 1
ATOM 1725 O O . LEU B 1 83 ? -4.355 2.248 -5.375 1 98.19 83 LEU B O 1
ATOM 1729 N N . LEU B 1 84 ? -6.223 1.73 -6.527 1 98.31 84 LEU B N 1
ATOM 1730 C CA . LEU B 1 84 ? -6.082 2.854 -7.449 1 98.31 84 LEU B CA 1
ATOM 1731 C C . LEU B 1 84 ? -6.379 4.172 -6.746 1 98.31 84 LEU B C 1
ATOM 1733 O O . LEU B 1 84 ? -5.699 5.176 -6.98 1 98.31 84 LEU B O 1
ATOM 1737 N N . HIS B 1 85 ? -7.359 4.137 -5.926 1 98.25 85 HIS B N 1
ATOM 1738 C CA . HIS B 1 85 ? -7.707 5.344 -5.188 1 98.25 85 HIS B CA 1
ATOM 1739 C C . HIS B 1 85 ? -6.574 5.77 -4.262 1 98.25 85 HIS B C 1
ATOM 1741 O O . HIS B 1 85 ? -6.234 6.953 -4.191 1 98.25 85 HIS B O 1
ATOM 1747 N N . HIS B 1 86 ? -6.078 4.836 -3.518 1 97.56 86 HIS B N 1
ATOM 1748 C CA . HIS B 1 86 ? -4.965 5.121 -2.621 1 97.56 86 HIS B CA 1
ATOM 1749 C C . HIS B 1 86 ? -3.754 5.641 -3.393 1 97.56 86 HIS B C 1
ATOM 1751 O O . HIS B 1 86 ? -3.084 6.574 -2.949 1 97.56 86 HIS B O 1
ATOM 1757 N N . MET B 1 87 ? -3.457 5.07 -4.523 1 97 87 MET B N 1
ATOM 1758 C CA . MET B 1 87 ? -2.342 5.508 -5.355 1 97 87 MET B CA 1
ATOM 1759 C C . MET B 1 87 ? -2.533 6.953 -5.805 1 97 87 MET B C 1
ATOM 1761 O O . MET B 1 87 ? -1.634 7.781 -5.652 1 97 87 MET B O 1
ATOM 1765 N N . LEU B 1 88 ? -3.658 7.281 -6.355 1 96.62 88 LEU B N 1
ATOM 1766 C CA . LEU B 1 88 ? -3.939 8.633 -6.82 1 96.62 88 LEU B CA 1
ATOM 1767 C C . LEU B 1 88 ? -3.945 9.617 -5.656 1 96.62 88 LEU B C 1
ATOM 1769 O O . LEU B 1 88 ? -3.535 10.773 -5.809 1 96.62 88 LEU B O 1
ATOM 1773 N N . GLY B 1 89 ? -4.438 9.117 -4.547 1 94.25 89 GLY B N 1
ATOM 1774 C CA . GLY B 1 89 ? -4.367 9.938 -3.35 1 94.25 89 GLY B CA 1
ATOM 1775 C C . GLY B 1 89 ? -2.947 10.273 -2.939 1 94.25 89 GLY B C 1
ATOM 1776 O O . GLY B 1 89 ? -2.666 11.406 -2.531 1 94.25 89 GLY B O 1
ATOM 1777 N N . GLY B 1 90 ? -2.115 9.344 -2.963 1 92.25 90 GLY B N 1
ATOM 1778 C CA . GLY B 1 90 ? -0.707 9.602 -2.711 1 92.25 90 GLY B CA 1
ATOM 1779 C C . GLY B 1 90 ? -0.101 10.602 -3.682 1 92.25 90 GLY B C 1
ATOM 1780 O O . GLY B 1 90 ? 0.683 11.461 -3.283 1 92.25 90 GLY B O 1
ATOM 1781 N N . LEU B 1 91 ? -0.415 10.484 -4.914 1 91.69 91 LEU B N 1
ATOM 1782 C CA . LEU B 1 91 ? 0.072 11.414 -5.926 1 91.69 91 LEU B CA 1
ATOM 1783 C C . LEU B 1 91 ? -0.427 12.828 -5.648 1 91.69 91 LEU B C 1
ATOM 1785 O O . LEU B 1 91 ? 0.319 13.797 -5.809 1 91.69 91 LEU B O 1
ATOM 1789 N N . ARG B 1 92 ? -1.636 12.914 -5.277 1 91.44 92 ARG B N 1
ATOM 1790 C CA . ARG B 1 92 ? -2.189 14.211 -4.902 1 91.44 92 ARG B CA 1
ATOM 1791 C C . ARG B 1 92 ? -1.377 14.852 -3.779 1 91.44 92 ARG B C 1
ATOM 1793 O O . ARG B 1 92 ? -1.083 16.047 -3.822 1 91.44 92 ARG B O 1
ATOM 1800 N N . HIS B 1 93 ? -1.062 14.062 -2.785 1 87.06 93 HIS B N 1
ATOM 1801 C CA . HIS B 1 93 ? -0.267 14.594 -1.683 1 87.06 93 HIS B CA 1
ATOM 1802 C C . HIS B 1 93 ? 1.118 15.023 -2.156 1 87.06 93 HIS B C 1
ATOM 1804 O O . HIS B 1 93 ? 1.673 16 -1.659 1 87.06 93 HIS B O 1
ATOM 1810 N N . PHE B 1 94 ? 1.592 14.336 -3.1 1 84.69 94 PHE B N 1
ATOM 1811 C CA . PHE B 1 94 ? 2.889 14.711 -3.652 1 84.69 94 PHE B CA 1
ATOM 1812 C C . PHE B 1 94 ? 2.803 16.047 -4.383 1 84.69 94 PHE B C 1
ATOM 1814 O O . PHE B 1 94 ? 3.732 16.859 -4.328 1 84.69 94 PHE B O 1
ATOM 1821 N N . ILE B 1 95 ? 1.79 16.234 -5.035 1 86.31 95 ILE B N 1
ATOM 1822 C CA . ILE B 1 95 ? 1.555 17.516 -5.695 1 86.31 95 ILE B CA 1
ATOM 1823 C C . ILE B 1 95 ? 1.483 18.625 -4.656 1 86.31 95 ILE B C 1
ATOM 1825 O O . ILE B 1 95 ? 2.078 19.703 -4.836 1 86.31 95 ILE B O 1
ATOM 1829 N N . TRP B 1 96 ? 0.897 18.344 -3.543 1 83.56 96 TRP B N 1
ATOM 1830 C CA . TRP B 1 96 ? 0.809 19.312 -2.447 1 83.56 96 TRP B CA 1
ATOM 1831 C C . TRP B 1 96 ? 2.184 19.578 -1.84 1 83.56 96 TR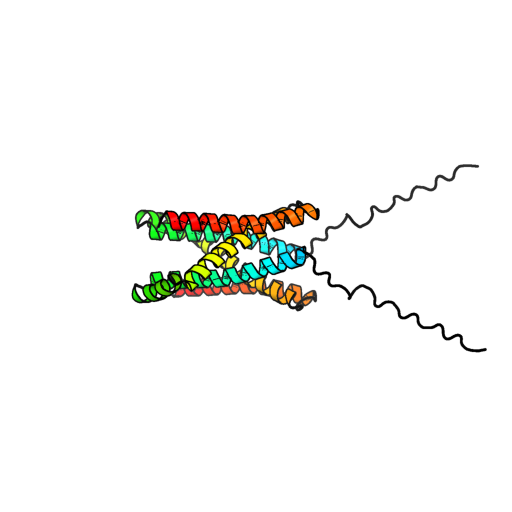P B C 1
ATOM 1833 O O . TRP B 1 96 ? 2.533 20.719 -1.547 1 83.56 96 TRP B O 1
ATOM 1843 N N . ASP B 1 97 ? 2.906 18.594 -1.675 1 80.44 97 ASP B N 1
ATOM 1844 C CA . ASP B 1 97 ? 4.238 18.719 -1.094 1 80.44 97 ASP B CA 1
ATOM 1845 C C . ASP B 1 97 ? 5.156 19.547 -1.994 1 80.44 97 ASP B C 1
ATOM 1847 O O . ASP B 1 97 ? 6.102 20.172 -1.516 1 80.44 97 ASP B O 1
ATOM 1851 N N . ALA B 1 98 ? 4.879 19.516 -3.242 1 81.5 98 ALA B N 1
ATOM 1852 C CA . ALA B 1 98 ? 5.668 20.281 -4.207 1 81.5 98 ALA B CA 1
ATOM 1853 C C . ALA B 1 98 ? 5.215 21.734 -4.258 1 81.5 98 ALA B C 1
ATOM 1855 O O . ALA B 1 98 ? 5.781 22.547 -5 1 81.5 98 ALA B O 1
ATOM 1856 N N . GLY B 1 99 ? 4.219 22.031 -3.484 1 78.19 99 GLY B N 1
ATOM 1857 C CA . GLY B 1 99 ? 3.807 23.422 -3.346 1 78.19 99 GLY B CA 1
ATOM 1858 C C . GLY B 1 99 ? 2.648 23.797 -4.25 1 78.19 99 GLY B C 1
ATOM 1859 O O . GLY B 1 99 ? 2.391 24.984 -4.484 1 78.19 99 GLY B O 1
ATOM 1860 N N . TYR B 1 100 ? 2.236 22.781 -4.891 1 76 100 TYR B N 1
ATOM 1861 C CA . TYR B 1 100 ? 1.105 23.062 -5.77 1 76 100 TYR B CA 1
ATOM 1862 C C . TYR B 1 100 ? -0.21 22.672 -5.105 1 76 100 TYR B C 1
ATOM 1864 O O . TYR B 1 100 ? -0.235 21.812 -4.223 1 76 100 TYR B O 1
ATOM 1872 N N . GLY B 1 101 ? -1.326 23.422 -5.348 1 66.06 101 GLY B N 1
ATOM 1873 C CA . GLY B 1 101 ? -2.66 23.016 -4.938 1 66.06 101 GLY B CA 1
ATOM 1874 C C . GLY B 1 101 ? -3.086 23.609 -3.609 1 66.06 101 GLY B C 1
ATOM 1875 O O . GLY B 1 101 ? -3.9 23.016 -2.895 1 66.06 101 GLY B O 1
ATOM 1876 N N . PHE B 1 102 ? -2.467 24.688 -3.289 1 67.38 102 PHE B N 1
ATOM 1877 C CA . PHE B 1 102 ? -2.738 25.234 -1.962 1 67.38 102 PHE B CA 1
ATOM 1878 C C . PHE B 1 102 ? -3.971 26.125 -1.983 1 67.38 102 PHE B C 1
ATOM 1880 O O . PHE B 1 102 ? -4.547 26.422 -0.935 1 67.38 102 PHE B O 1
ATOM 1887 N N . ASP B 1 103 ? -4.324 26.438 -3.16 1 77.94 103 ASP B N 1
ATOM 1888 C CA . ASP B 1 103 ? -5.605 27.141 -3.199 1 77.94 103 ASP B CA 1
ATOM 1889 C C . ASP B 1 103 ? -6.766 26.156 -3.049 1 77.94 103 ASP B C 1
ATOM 1891 O O . ASP B 1 103 ? -6.672 25.016 -3.473 1 77.94 103 ASP B O 1
ATOM 1895 N N . ARG B 1 104 ? -7.824 26.578 -2.365 1 77.44 104 ARG B N 1
ATOM 1896 C CA . ARG B 1 104 ? -8.969 25.734 -2.012 1 77.44 104 ARG B CA 1
ATOM 1897 C C . ARG B 1 104 ? -9.562 25.078 -3.248 1 77.44 104 ARG B C 1
ATOM 1899 O O . ARG B 1 104 ? -9.875 23.891 -3.23 1 77.44 104 ARG B O 1
ATOM 1906 N N . ASP B 1 105 ? -9.734 25.859 -4.25 1 79 105 ASP B N 1
ATOM 1907 C CA . ASP B 1 105 ? -10.359 25.312 -5.457 1 79 105 ASP B CA 1
ATOM 1908 C C . ASP B 1 105 ? -9.5 24.219 -6.066 1 79 105 ASP B C 1
ATOM 1910 O O . ASP B 1 105 ? -10.023 23.203 -6.535 1 79 105 ASP B O 1
ATOM 1914 N N . ARG B 1 106 ? -8.266 24.438 -6.086 1 83.19 106 ARG B N 1
ATOM 1915 C CA . ARG B 1 106 ? -7.375 23.422 -6.645 1 83.19 106 ARG B CA 1
ATOM 1916 C C . ARG B 1 106 ? -7.359 22.172 -5.777 1 83.19 106 ARG B C 1
ATOM 1918 O O . ARG B 1 106 ? -7.312 21.047 -6.293 1 83.19 106 ARG B O 1
ATOM 1925 N N . ARG B 1 107 ? -7.461 22.312 -4.5 1 82.12 107 ARG B N 1
ATOM 1926 C CA . ARG B 1 107 ? -7.488 21.172 -3.58 1 82.12 107 ARG B CA 1
ATOM 1927 C C . ARG B 1 107 ? -8.727 20.312 -3.805 1 82.12 107 ARG B C 1
ATOM 1929 O O . ARG B 1 107 ? -8.641 19.094 -3.877 1 82.12 107 ARG B O 1
ATOM 1936 N N . LEU B 1 108 ? -9.805 20.969 -3.947 1 84.06 108 LEU B N 1
ATOM 1937 C CA . LEU B 1 108 ? -11.055 20.25 -4.184 1 84.06 108 LEU B CA 1
ATOM 1938 C C . LEU B 1 108 ? -11.047 19.578 -5.559 1 84.06 108 LEU B C 1
ATOM 1940 O O . LEU B 1 108 ? -11.578 18.484 -5.723 1 84.06 108 LEU B O 1
ATOM 1944 N N . GLY B 1 109 ? -10.477 20.281 -6.492 1 87.75 109 GLY B N 1
ATOM 1945 C CA . GLY B 1 109 ? -10.344 19.703 -7.82 1 87.75 109 GLY B CA 1
ATOM 1946 C C . GLY B 1 109 ? -9.523 18.438 -7.84 1 87.75 109 GLY B C 1
ATOM 1947 O O . GLY B 1 109 ? -9.898 17.453 -8.484 1 87.75 109 GLY B O 1
ATOM 1948 N N . LEU B 1 110 ? -8.453 18.484 -7.125 1 90.69 110 LEU B N 1
ATOM 1949 C CA . LEU B 1 110 ? -7.594 17.297 -7.07 1 90.69 110 LEU B CA 1
ATOM 1950 C C . LEU B 1 110 ? -8.289 16.156 -6.34 1 90.69 110 LEU B C 1
ATOM 1952 O O . LEU B 1 110 ? -8.117 14.992 -6.703 1 90.69 110 LEU B O 1
ATOM 1956 N N . ALA B 1 111 ? -9.062 16.5 -5.344 1 89.94 111 ALA B N 1
ATOM 1957 C CA . ALA B 1 111 ? -9.82 15.477 -4.633 1 89.94 111 ALA B CA 1
ATOM 1958 C C . ALA B 1 111 ? -10.844 14.812 -5.551 1 89.94 111 ALA B C 1
ATOM 1960 O O . ALA B 1 111 ? -10.992 13.586 -5.547 1 89.94 111 ALA B O 1
ATOM 1961 N N . ARG B 1 112 ? -11.484 15.68 -6.262 1 92.44 112 ARG B N 1
ATOM 1962 C CA . ARG B 1 112 ? -12.461 15.164 -7.219 1 92.44 112 ARG B CA 1
ATOM 1963 C C . ARG B 1 112 ? -11.781 14.312 -8.289 1 92.44 112 ARG B C 1
ATOM 1965 O O . ARG B 1 112 ? -12.297 13.266 -8.688 1 92.44 112 ARG B O 1
ATOM 1972 N N . ALA B 1 113 ? -10.719 14.789 -8.773 1 94.81 113 ALA B N 1
ATOM 1973 C CA . ALA B 1 113 ? -9.961 14.039 -9.773 1 94.81 113 ALA B CA 1
ATOM 1974 C C . ALA B 1 113 ? -9.531 12.68 -9.227 1 94.81 113 ALA B C 1
ATOM 1976 O O . ALA B 1 113 ? -9.539 11.68 -9.953 1 94.81 113 ALA B O 1
ATOM 1977 N N . THR B 1 114 ? -9.141 12.602 -7.973 1 96.06 114 THR B N 1
ATOM 1978 C CA . THR B 1 114 ? -8.758 11.344 -7.336 1 96.06 114 THR B CA 1
ATOM 1979 C C . THR B 1 114 ? -9.922 10.367 -7.316 1 96.06 114 THR B C 1
ATOM 1981 O O . THR B 1 114 ? -9.773 9.195 -7.688 1 96.06 114 THR B O 1
ATOM 1984 N N . LEU B 1 115 ? -11.109 10.867 -6.938 1 95.75 115 LEU B N 1
ATOM 1985 C CA . LEU B 1 115 ? -12.281 10 -6.82 1 95.75 115 LEU B CA 1
ATOM 1986 C C . LEU B 1 115 ? -12.75 9.531 -8.195 1 95.75 115 LEU B C 1
ATOM 1988 O O . LEU B 1 115 ? -12.883 8.328 -8.43 1 95.75 115 LEU B O 1
ATOM 1992 N N . ILE B 1 116 ? -12.906 10.477 -9.07 1 97.62 116 ILE B N 1
ATOM 1993 C CA . ILE B 1 116 ? -13.414 10.156 -10.398 1 97.62 116 ILE B CA 1
ATOM 1994 C C . ILE B 1 116 ? -12.391 9.32 -11.164 1 97.62 116 ILE B C 1
ATOM 1996 O O . ILE B 1 116 ? -12.734 8.336 -11.812 1 97.62 116 ILE B O 1
ATOM 2000 N N . GLY B 1 117 ? -11.156 9.719 -11.086 1 98.31 117 GLY B N 1
ATOM 2001 C CA . GLY B 1 117 ? -10.102 9 -11.773 1 98.31 117 GLY B CA 1
ATOM 2002 C C . GLY B 1 117 ? -9.977 7.555 -11.32 1 98.31 117 GLY B C 1
ATOM 2003 O O . GLY B 1 117 ? -9.844 6.652 -12.148 1 98.31 117 GLY B O 1
ATOM 2004 N N . SER B 1 118 ? -10.039 7.285 -10.016 1 98.44 118 SER B N 1
ATOM 2005 C CA . SER B 1 118 ? -9.867 5.926 -9.508 1 98.44 118 SER B CA 1
ATOM 2006 C C . SER B 1 118 ? -11.062 5.047 -9.875 1 98.44 118 SER B C 1
ATOM 2008 O O . SER B 1 118 ? -10.898 3.865 -10.18 1 98.44 118 SER B O 1
ATOM 2010 N N . ILE B 1 119 ? -12.25 5.602 -9.859 1 98.5 119 ILE B N 1
ATOM 2011 C CA . ILE B 1 119 ? -13.43 4.844 -10.25 1 98.5 119 ILE B CA 1
ATOM 2012 C C . ILE B 1 119 ? -13.352 4.492 -11.734 1 98.5 119 ILE B C 1
ATOM 2014 O O . ILE B 1 119 ? -13.562 3.34 -12.117 1 98.5 119 ILE B O 1
ATOM 2018 N N . THR B 1 120 ? -13.008 5.469 -12.562 1 98.75 120 THR B N 1
ATOM 2019 C CA . THR B 1 120 ? -12.93 5.27 -14 1 98.75 120 THR B CA 1
ATOM 2020 C C . THR B 1 120 ? -11.867 4.223 -14.344 1 98.75 120 THR B C 1
ATOM 2022 O O . THR B 1 120 ? -12.125 3.303 -15.125 1 98.75 120 THR B O 1
ATOM 2025 N N . LEU B 1 121 ? -10.742 4.371 -13.773 1 98.62 121 LEU B N 1
ATOM 2026 C CA . LEU B 1 121 ? -9.664 3.426 -14.031 1 98.62 121 LEU B CA 1
ATOM 2027 C C . LEU B 1 121 ? -10.062 2.014 -13.625 1 98.62 121 LEU B C 1
ATOM 2029 O O . LEU B 1 121 ? -9.742 1.046 -14.312 1 98.62 121 LEU B O 1
ATOM 2033 N N . THR B 1 122 ? -10.742 1.896 -12.477 1 98.62 122 THR B N 1
ATOM 2034 C CA . THR B 1 122 ? -11.203 0.589 -12.023 1 98.62 122 THR B CA 1
ATOM 2035 C C . THR B 1 122 ? -12.156 -0.034 -13.031 1 98.62 122 THR B C 1
ATOM 2037 O O . THR B 1 122 ? -12 -1.196 -13.414 1 98.62 122 THR B O 1
ATOM 2040 N N . ILE B 1 123 ? -13.102 0.738 -13.469 1 98.44 123 ILE B N 1
ATOM 2041 C CA . ILE B 1 123 ? -14.094 0.254 -14.422 1 98.44 123 ILE B CA 1
ATOM 2042 C C . ILE B 1 123 ? -13.398 -0.168 -15.719 1 98.44 123 ILE B C 1
ATOM 2044 O O . ILE B 1 123 ? -13.719 -1.216 -16.281 1 98.44 123 ILE B O 1
ATOM 2048 N N . VAL B 1 124 ? -12.492 0.62 -16.188 1 98.31 124 VAL B N 1
ATOM 2049 C CA . VAL B 1 124 ? -11.781 0.327 -17.438 1 98.31 124 VAL B CA 1
ATOM 2050 C C . VAL B 1 124 ? -11.008 -0.983 -17.281 1 98.31 124 VAL B C 1
ATOM 2052 O O . VAL B 1 124 ? -11.062 -1.846 -18.156 1 98.31 124 VAL B O 1
ATOM 2055 N N . ILE B 1 125 ? -10.312 -1.216 -16.172 1 97 125 ILE B N 1
ATOM 2056 C CA . ILE B 1 125 ? -9.516 -2.412 -15.938 1 97 125 ILE B CA 1
ATOM 2057 C C . ILE B 1 125 ? -10.414 -3.643 -15.914 1 97 125 ILE B C 1
ATOM 2059 O O . ILE B 1 125 ? -10.117 -4.652 -16.562 1 97 125 ILE B O 1
ATOM 2063 N N . TRP B 1 126 ? -11.453 -3.541 -15.281 1 97.38 126 TRP B N 1
ATOM 2064 C CA . TRP B 1 126 ? -12.336 -4.699 -15.164 1 97.38 126 TRP B CA 1
ATOM 2065 C C . TRP B 1 126 ? -13.086 -4.945 -16.469 1 97.38 126 TRP B C 1
ATOM 2067 O O . TRP B 1 126 ? -13.391 -6.09 -16.812 1 97.38 126 TRP B O 1
ATOM 2077 N N . ALA B 1 127 ? -13.43 -3.875 -17.219 1 97.56 127 ALA B N 1
ATOM 2078 C CA . ALA B 1 127 ? -14.031 -4.043 -18.547 1 97.56 127 ALA B CA 1
ATOM 2079 C C . ALA B 1 127 ? -13.078 -4.785 -19.484 1 97.56 127 ALA B C 1
ATOM 2081 O O . ALA B 1 127 ? -13.5 -5.691 -20.203 1 97.56 127 ALA B O 1
ATOM 2082 N N . ILE B 1 128 ? -11.883 -4.418 -19.453 1 95.88 128 ILE B N 1
ATOM 2083 C CA . ILE B 1 128 ? -10.883 -5.07 -20.281 1 95.88 128 ILE B CA 1
ATOM 2084 C C . ILE B 1 128 ? -10.734 -6.535 -19.859 1 95.88 128 ILE B C 1
ATOM 2086 O O . ILE B 1 128 ? -10.672 -7.426 -20.719 1 95.88 128 ILE B O 1
ATOM 2090 N N . ALA B 1 129 ? -10.711 -6.832 -18.516 1 92.44 129 ALA B N 1
ATOM 2091 C CA . ALA B 1 129 ? -10.586 -8.195 -18.016 1 92.44 129 ALA B CA 1
ATOM 2092 C C . ALA B 1 129 ? -11.766 -9.055 -18.453 1 92.44 129 ALA B C 1
ATOM 2094 O O . ALA B 1 129 ? -11.594 -10.234 -18.781 1 92.44 129 ALA B O 1
ATOM 2095 N N . LEU B 1 130 ? -12.922 -8.469 -18.5 1 91.5 130 LEU B N 1
ATOM 2096 C CA . LEU B 1 130 ? -14.125 -9.195 -18.906 1 91.5 130 LEU B CA 1
ATOM 2097 C C . LEU B 1 130 ? -14.133 -9.438 -20.406 1 91.5 130 LEU B C 1
ATOM 2099 O O . LEU B 1 130 ? -14.664 -10.453 -20.875 1 91.5 130 LEU B O 1
ATOM 2103 N N . LEU B 1 131 ? -13.469 -8.57 -21.156 1 92.75 131 LEU B N 1
ATOM 2104 C CA . LEU B 1 131 ? -13.445 -8.688 -22.609 1 92.75 131 LEU B CA 1
ATOM 2105 C C . LEU B 1 131 ? -12.414 -9.719 -23.062 1 92.75 131 LEU B C 1
ATOM 2107 O O . LEU B 1 131 ? -12.602 -10.383 -24.078 1 92.75 131 LEU B O 1
ATOM 2111 N N . VAL B 1 132 ? -11.344 -9.883 -22.359 1 88.5 132 VAL B N 1
ATOM 2112 C CA . VAL B 1 132 ? -10.273 -10.789 -22.766 1 88.5 132 VAL B CA 1
ATOM 2113 C C . VAL B 1 132 ? -10.57 -12.195 -22.234 1 88.5 132 VAL B C 1
ATOM 2115 O O . VAL B 1 132 ? -10 -13.172 -22.719 1 88.5 132 VAL B O 1
ATOM 2118 N N . ARG B 1 133 ? -11.484 -12.414 -21.281 1 75.81 133 ARG B N 1
ATOM 2119 C CA . ARG B 1 133 ? -11.875 -13.734 -20.797 1 75.81 133 ARG B CA 1
ATOM 2120 C C . ARG B 1 133 ? -12.742 -14.461 -21.828 1 75.81 133 ARG B C 1
ATOM 2122 O O . ARG B 1 133 ? -13.484 -13.82 -22.578 1 75.81 133 ARG B O 1
#

Foldseek 3Di:
DPPPPPPPPPPPPPCVVPCPPPDPVNVLVVVLVVLVVLLVVVVVLVVLQVVQVVVDDVSNVVSVVQCPDPVNVVSVLVSQLSVQLSVLSVVLVVCVVVVPQPDPVSVVVSVVCSNVVSVVVSVVVVVVVVVVD/DPPPPPPPPPPPPPCVVPCPPPDPVNVLVVVLVVLVVLLVVVVVLVVLQVVQVVVDDVSNVVSVVQCPDPVNVVSVLVSQLSVQLSVLSVVLVVCVVVVPQPDPVSVVVSVVCSNVVSVVVSVVVVVVVVVVD